Protein AF-A0A8C9Q6G5-F1 (afdb_monomer)

Mean predicted aligned error: 10.58 Å

Structure (mmCIF, N/CA/C/O backbone):
data_AF-A0A8C9Q6G5-F1
#
_entry.id   AF-A0A8C9Q6G5-F1
#
loop_
_atom_site.group_PDB
_atom_site.id
_atom_site.type_symbol
_atom_site.label_atom_id
_atom_site.label_alt_id
_atom_site.label_comp_id
_atom_site.label_asym_id
_atom_site.label_entity_id
_atom_site.label_seq_id
_atom_site.pdbx_PDB_ins_code
_atom_site.Cartn_x
_atom_site.Cartn_y
_atom_site.Cartn_z
_atom_site.occupancy
_atom_site.B_iso_or_equiv
_atom_site.auth_seq_id
_atom_site.auth_comp_id
_atom_site.auth_asym_id
_atom_site.auth_atom_id
_atom_site.pdbx_PDB_model_num
ATOM 1 N N . MET A 1 1 ? 36.680 1.304 5.218 1.00 24.73 1 MET A N 1
ATOM 2 C CA . MET A 1 1 ? 35.460 1.694 4.483 1.00 24.73 1 MET A CA 1
ATOM 3 C C . MET A 1 1 ? 34.625 0.443 4.297 1.00 24.73 1 MET A C 1
ATOM 5 O O . MET A 1 1 ? 34.965 -0.393 3.470 1.00 24.73 1 MET A O 1
ATOM 9 N N . THR A 1 2 ? 33.629 0.251 5.155 1.00 25.64 2 THR A N 1
ATOM 10 C CA . THR A 1 2 ? 32.625 -0.808 5.012 1.00 25.64 2 THR A CA 1
ATOM 11 C C . THR A 1 2 ? 31.721 -0.479 3.814 1.00 25.64 2 THR A C 1
ATOM 13 O O . THR A 1 2 ? 31.443 0.695 3.574 1.00 25.64 2 THR A O 1
ATOM 16 N N . PRO A 1 3 ? 31.285 -1.469 3.018 1.00 33.03 3 PRO A N 1
ATOM 17 C CA . PRO A 1 3 ? 30.539 -1.237 1.778 1.00 33.03 3 PRO A CA 1
ATOM 18 C C . PRO A 1 3 ? 29.067 -0.814 1.982 1.00 33.03 3 PRO A C 1
ATOM 20 O O . PRO A 1 3 ? 28.318 -0.791 1.015 1.00 33.03 3 PRO A O 1
ATOM 23 N N . GLU A 1 4 ? 28.639 -0.474 3.201 1.00 37.53 4 GLU A N 1
ATOM 24 C CA . GLU A 1 4 ? 27.222 -0.353 3.600 1.00 37.53 4 GLU A CA 1
ATOM 25 C C . GLU A 1 4 ? 26.559 1.010 3.307 1.00 37.53 4 GLU A C 1
ATOM 27 O O . GLU A 1 4 ? 25.529 1.344 3.879 1.00 37.53 4 GLU A O 1
ATOM 32 N N . GLY A 1 5 ? 27.111 1.801 2.387 1.00 42.19 5 GLY A N 1
ATOM 33 C CA . GLY A 1 5 ? 26.567 3.120 2.028 1.00 42.19 5 GLY A CA 1
ATOM 34 C C . GLY A 1 5 ? 26.704 3.473 0.550 1.00 42.19 5 GLY A C 1
ATOM 35 O O . GLY A 1 5 ? 26.677 4.648 0.190 1.00 42.19 5 GLY A O 1
ATOM 36 N N . LEU A 1 6 ? 26.922 2.480 -0.316 1.00 42.78 6 LEU A N 1
ATOM 37 C CA . LEU A 1 6 ? 27.071 2.733 -1.745 1.00 42.78 6 LEU A CA 1
ATOM 38 C C . LEU A 1 6 ? 25.693 2.935 -2.401 1.00 42.78 6 LEU A C 1
ATOM 40 O O . LEU A 1 6 ? 24.802 2.112 -2.192 1.00 42.78 6 LEU A O 1
ATOM 44 N N . PRO A 1 7 ? 25.510 3.978 -3.232 1.00 49.59 7 PRO A N 1
ATOM 45 C CA . PRO A 1 7 ? 24.292 4.150 -4.017 1.00 49.59 7 PRO A CA 1
ATOM 46 C C . PRO A 1 7 ? 23.993 2.899 -4.854 1.00 49.59 7 PRO A C 1
ATOM 48 O O . PRO A 1 7 ? 24.922 2.273 -5.374 1.00 49.59 7 PRO A O 1
ATOM 51 N N . CYS A 1 8 ? 22.708 2.586 -5.076 1.00 45.34 8 CYS A N 1
ATOM 52 C CA . CYS A 1 8 ? 22.246 1.466 -5.922 1.00 45.34 8 CYS A CA 1
ATOM 53 C C . CYS A 1 8 ? 22.979 1.361 -7.275 1.00 45.34 8 CYS A C 1
ATOM 55 O O . CYS A 1 8 ? 23.123 0.281 -7.843 1.00 45.34 8 CYS A O 1
ATOM 57 N N . TRP A 1 9 ? 23.447 2.497 -7.788 1.00 51.06 9 TRP A N 1
ATOM 58 C CA . TRP A 1 9 ? 24.141 2.684 -9.062 1.00 51.06 9 TRP A CA 1
ATOM 59 C C . TRP A 1 9 ? 25.564 2.130 -9.115 1.00 51.06 9 TRP A C 1
ATOM 61 O O . TRP A 1 9 ? 26.106 1.959 -10.205 1.00 51.06 9 TRP A O 1
ATOM 71 N N . VAL A 1 10 ? 26.175 1.881 -7.954 1.00 42.06 10 VAL A N 1
ATOM 72 C CA . VAL A 1 10 ? 27.554 1.382 -7.829 1.00 42.06 10 VAL A CA 1
ATOM 73 C C . VAL A 1 10 ? 27.583 -0.146 -7.721 1.00 42.06 10 VAL A C 1
ATOM 75 O O . VAL A 1 10 ? 28.625 -0.767 -7.917 1.00 42.06 10 VAL A O 1
ATOM 78 N N . ILE A 1 11 ? 26.438 -0.779 -7.450 1.00 49.12 11 ILE A N 1
ATOM 79 C CA . ILE A 1 11 ? 26.343 -2.223 -7.241 1.00 49.12 11 ILE A CA 1
ATOM 80 C C . ILE A 1 11 ? 25.994 -2.898 -8.577 1.00 49.12 11 ILE A C 1
ATOM 82 O O . ILE A 1 11 ? 24.902 -2.682 -9.109 1.00 49.12 11 ILE A O 1
ATOM 86 N N . PRO A 1 12 ? 26.870 -3.761 -9.129 1.00 44.81 12 PRO A N 1
ATOM 87 C CA . PRO A 1 12 ? 26.530 -4.563 -10.298 1.00 44.81 12 PRO A CA 1
ATOM 88 C C . PRO A 1 12 ? 25.265 -5.382 -10.023 1.00 44.81 12 PRO A C 1
ATOM 90 O O . PRO A 1 12 ? 25.117 -5.954 -8.945 1.00 44.81 12 PRO A O 1
ATOM 93 N N . THR A 1 13 ? 24.373 -5.517 -11.002 1.00 42.50 13 THR A N 1
ATOM 94 C CA . THR A 1 13 ? 23.082 -6.229 -10.873 1.00 42.50 13 THR A CA 1
ATOM 95 C C . THR A 1 13 ? 23.196 -7.661 -10.342 1.00 42.50 13 THR A C 1
ATOM 97 O O . THR A 1 13 ? 22.284 -8.149 -9.679 1.00 42.50 13 THR A O 1
ATOM 100 N N . LYS A 1 14 ? 24.341 -8.323 -10.557 1.00 39.69 14 LYS A N 1
ATOM 101 C CA . LYS A 1 14 ? 24.662 -9.657 -10.011 1.00 39.69 14 LYS A CA 1
ATOM 102 C C . LYS A 1 14 ? 24.958 -9.666 -8.499 1.00 39.69 14 LYS A C 1
ATOM 104 O O . LYS A 1 14 ? 24.918 -10.726 -7.879 1.00 39.69 14 LYS A O 1
ATOM 109 N N . SER A 1 15 ? 25.249 -8.508 -7.910 1.00 37.78 15 SER A N 1
ATOM 110 C CA . SER A 1 15 ? 25.618 -8.318 -6.500 1.00 37.78 15 SER A CA 1
ATOM 111 C C . SER A 1 15 ? 24.485 -7.726 -5.655 1.00 37.78 15 SER A C 1
ATOM 113 O O . SER A 1 15 ? 24.537 -7.816 -4.430 1.00 37.78 15 SER A O 1
ATOM 115 N N . VAL A 1 16 ? 23.433 -7.195 -6.289 1.00 39.44 16 VAL A N 1
ATOM 116 C CA . VAL A 1 16 ? 22.249 -6.620 -5.624 1.00 39.44 16 VAL A CA 1
ATOM 117 C C . VAL A 1 16 ? 21.584 -7.619 -4.670 1.00 39.44 16 VAL A C 1
ATOM 119 O O . VAL A 1 16 ? 21.221 -7.254 -3.558 1.00 39.44 16 VAL A O 1
ATOM 122 N N . SER A 1 17 ? 21.530 -8.905 -5.028 1.00 38.47 17 SER A N 1
ATOM 123 C CA . SER A 1 17 ? 20.983 -9.972 -4.174 1.00 38.47 17 SER A CA 1
ATOM 124 C C . SER A 1 17 ? 21.727 -10.157 -2.841 1.00 38.47 17 SER A C 1
ATOM 126 O O . SER A 1 17 ? 21.170 -10.731 -1.912 1.00 38.47 17 SER A O 1
ATOM 128 N N . ARG A 1 18 ? 22.996 -9.725 -2.748 1.00 40.44 18 ARG A N 1
ATOM 129 C CA . ARG A 1 18 ? 23.791 -9.753 -1.506 1.00 40.44 18 ARG A CA 1
ATOM 130 C C . ARG A 1 18 ? 23.625 -8.484 -0.665 1.00 40.44 18 ARG A C 1
ATOM 132 O O . ARG A 1 18 ? 23.879 -8.543 0.528 1.00 40.44 18 ARG A O 1
ATOM 139 N N . HIS A 1 19 ? 23.208 -7.373 -1.273 1.00 38.72 19 HIS A N 1
ATOM 140 C CA . HIS A 1 19 ? 23.068 -6.069 -0.615 1.00 38.72 19 HIS A CA 1
ATOM 141 C C . HIS A 1 19 ? 21.627 -5.792 -0.162 1.00 38.72 19 HIS A C 1
ATOM 143 O O . HIS A 1 19 ? 21.404 -5.285 0.928 1.00 38.72 19 HIS A O 1
ATOM 149 N N . CYS A 1 20 ? 20.640 -6.201 -0.963 1.00 38.19 20 CYS A N 1
ATOM 150 C CA . CYS A 1 20 ? 19.212 -6.114 -0.654 1.00 38.19 20 CYS A CA 1
ATOM 151 C C . CYS A 1 20 ? 18.705 -7.381 0.050 1.00 38.19 20 CYS A C 1
ATOM 153 O O . CYS A 1 20 ? 17.595 -7.838 -0.219 1.00 38.19 20 CYS A O 1
ATOM 155 N N . GLN A 1 21 ? 19.529 -7.999 0.900 1.00 40.16 21 GLN A N 1
ATOM 156 C CA . GLN A 1 21 ? 19.031 -9.070 1.751 1.00 40.16 21 GLN A CA 1
ATOM 157 C C . GLN A 1 21 ? 18.061 -8.437 2.748 1.00 40.16 21 GLN A C 1
ATOM 159 O O . GLN A 1 21 ? 18.416 -7.479 3.438 1.00 40.16 21 GLN A O 1
ATOM 164 N N . SER A 1 22 ? 16.842 -8.985 2.834 1.00 40.78 22 SER A N 1
ATOM 165 C CA . SER A 1 22 ? 16.044 -8.861 4.056 1.00 40.78 22 SER A CA 1
ATOM 166 C C . SER A 1 22 ? 16.978 -9.129 5.233 1.00 40.78 22 SER A C 1
ATOM 168 O O . SER A 1 22 ? 17.839 -10.006 5.062 1.00 40.78 22 SER A O 1
ATOM 170 N N . PRO A 1 23 ? 16.841 -8.467 6.397 1.00 36.94 23 PRO A N 1
ATOM 171 C CA . PRO A 1 23 ? 17.516 -8.966 7.585 1.00 36.94 23 PRO A CA 1
ATOM 172 C C . PRO A 1 23 ? 17.202 -10.458 7.626 1.00 36.94 23 PRO A C 1
ATOM 174 O O . PRO A 1 23 ? 16.031 -10.854 7.596 1.00 36.94 23 PRO A O 1
ATOM 177 N N . ALA A 1 24 ? 18.235 -11.288 7.443 1.00 34.53 24 ALA A N 1
ATOM 178 C CA . ALA A 1 24 ? 18.021 -12.715 7.358 1.00 34.53 24 ALA A CA 1
ATOM 179 C C . ALA A 1 24 ? 17.233 -13.078 8.615 1.00 34.53 24 ALA A C 1
ATOM 181 O O . ALA A 1 24 ? 17.430 -12.450 9.661 1.00 34.53 24 ALA A O 1
ATOM 182 N N . ARG A 1 25 ? 16.385 -14.107 8.554 1.00 36.75 25 ARG A N 1
ATOM 183 C CA . ARG A 1 25 ? 15.743 -14.666 9.758 1.00 36.75 25 ARG A CA 1
ATOM 184 C C . ARG A 1 25 ? 16.751 -14.979 10.890 1.00 36.75 25 ARG A C 1
ATOM 186 O O . ARG A 1 25 ? 16.339 -15.301 11.999 1.00 36.75 25 ARG A O 1
ATOM 193 N N . ASP A 1 26 ? 18.056 -14.844 10.635 1.00 37.50 26 ASP A N 1
ATOM 194 C CA . ASP A 1 26 ? 19.139 -15.357 11.440 1.00 37.50 26 ASP A CA 1
ATOM 195 C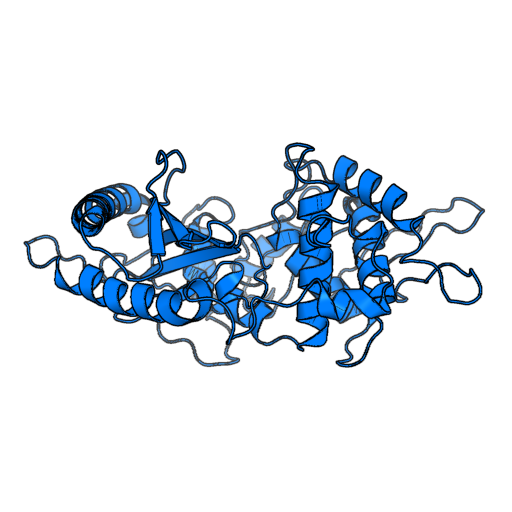 C . ASP A 1 26 ? 20.219 -14.391 11.952 1.00 37.50 26 ASP A C 1
ATOM 197 O O . ASP A 1 26 ? 21.102 -14.886 12.646 1.00 37.50 26 ASP A O 1
ATOM 201 N N . THR A 1 27 ? 20.203 -13.069 11.712 1.00 38.53 27 THR A N 1
ATOM 202 C CA . THR A 1 27 ? 21.407 -12.259 12.056 1.00 38.53 27 THR A CA 1
ATOM 203 C C . THR A 1 27 ? 21.265 -11.027 12.944 1.00 38.53 27 THR A C 1
ATOM 205 O O . THR A 1 27 ? 22.293 -10.440 13.265 1.00 38.53 27 THR A O 1
ATOM 208 N N . THR A 1 28 ? 20.089 -10.659 13.456 1.00 46.03 28 THR A N 1
ATOM 209 C CA . THR A 1 28 ? 20.009 -9.601 14.488 1.00 46.03 28 THR A CA 1
ATOM 210 C C . THR A 1 28 ? 19.055 -9.976 15.618 1.00 46.03 28 THR A C 1
ATOM 212 O O . THR A 1 28 ? 17.992 -10.545 15.367 1.00 46.03 28 THR A O 1
ATOM 215 N N . ALA A 1 29 ? 19.411 -9.638 16.867 1.00 46.53 29 ALA A N 1
ATOM 216 C CA . ALA A 1 29 ? 18.511 -9.742 18.027 1.00 46.53 29 ALA A CA 1
ATOM 217 C C . ALA A 1 29 ? 17.178 -9.018 17.756 1.00 46.53 29 ALA A C 1
ATOM 219 O O . ALA A 1 29 ? 16.113 -9.526 18.087 1.00 46.53 29 ALA A O 1
ATOM 220 N N . CYS A 1 30 ? 17.255 -7.911 17.010 1.00 42.19 30 CYS A N 1
ATOM 221 C CA . CYS A 1 30 ? 16.144 -7.205 16.379 1.00 42.19 30 CYS A CA 1
ATOM 222 C C . CYS A 1 30 ? 15.204 -8.183 15.629 1.00 42.19 30 CYS A C 1
ATOM 224 O O . CYS A 1 30 ? 14.047 -8.324 15.978 1.00 42.19 30 CYS A O 1
ATOM 226 N N . SER A 1 31 ? 15.668 -8.998 14.683 1.00 42.69 31 SER A N 1
ATOM 227 C CA . SER A 1 31 ? 14.753 -9.848 13.890 1.00 42.69 31 SER A CA 1
ATOM 228 C C . SER A 1 31 ? 14.173 -11.070 14.628 1.00 42.69 31 SER A C 1
ATOM 230 O O . SER A 1 31 ? 13.127 -11.575 14.221 1.00 42.69 31 SER A O 1
ATOM 232 N N . ARG A 1 32 ? 14.837 -11.565 15.686 1.00 49.00 32 ARG A N 1
ATOM 233 C CA . ARG A 1 32 ? 14.431 -12.779 16.432 1.00 49.00 32 ARG A CA 1
ATOM 234 C C . ARG A 1 32 ? 13.615 -12.477 17.686 1.00 49.00 32 ARG A C 1
ATOM 236 O O . ARG A 1 32 ? 12.569 -13.086 17.897 1.00 49.00 32 ARG A O 1
ATOM 243 N N . GLU A 1 33 ? 14.079 -11.533 18.498 1.00 51.72 33 GLU A N 1
ATOM 244 C CA . GLU A 1 33 ? 13.426 -11.195 19.760 1.00 51.72 33 GLU A CA 1
ATOM 245 C C . GLU A 1 33 ? 12.223 -10.279 19.524 1.00 51.72 33 GLU A C 1
ATOM 247 O O . GLU A 1 33 ? 11.234 -10.424 20.234 1.00 51.72 33 GLU A O 1
ATOM 252 N N . LEU A 1 34 ? 12.232 -9.417 18.492 1.00 49.66 34 LEU A N 1
ATOM 253 C CA . LEU A 1 34 ? 11.169 -8.425 18.267 1.00 49.66 34 LEU A CA 1
ATOM 254 C C . LEU A 1 34 ? 9.784 -8.995 17.991 1.00 49.66 34 LEU A C 1
ATOM 256 O O . LEU A 1 34 ? 8.851 -8.534 18.646 1.00 49.66 34 LEU A O 1
ATOM 260 N N . PRO A 1 35 ? 9.589 -9.973 17.085 1.00 47.88 35 PRO A N 1
ATOM 261 C CA . PRO A 1 35 ? 8.256 -10.524 16.874 1.00 47.88 35 PRO A CA 1
ATOM 262 C C . PRO A 1 35 ? 7.751 -11.194 18.150 1.00 47.88 35 PRO A C 1
ATOM 264 O O . PRO A 1 35 ? 6.584 -11.059 18.487 1.00 47.88 35 PRO A O 1
ATOM 267 N N . SER A 1 36 ? 8.647 -11.844 18.902 1.00 50.53 36 SER A N 1
ATOM 268 C CA . SER A 1 36 ? 8.311 -12.518 20.156 1.00 50.53 36 SER A CA 1
ATOM 269 C C . SER A 1 36 ? 8.048 -11.551 21.316 1.00 50.53 36 SER A C 1
ATOM 271 O O . SER A 1 36 ? 7.195 -11.843 22.147 1.00 50.53 36 SER A O 1
ATOM 273 N N . ALA A 1 37 ? 8.750 -10.416 21.376 1.00 50.88 37 ALA A N 1
ATOM 274 C CA . ALA A 1 37 ? 8.584 -9.371 22.380 1.00 50.88 37 ALA A CA 1
ATOM 275 C C . ALA A 1 37 ? 7.332 -8.544 22.085 1.00 50.88 37 ALA A C 1
ATOM 277 O O . ALA A 1 37 ? 6.544 -8.308 22.992 1.00 50.88 37 ALA A O 1
ATOM 278 N N . CYS A 1 38 ? 7.092 -8.197 20.814 1.00 48.41 38 CYS A N 1
ATOM 279 C CA . CYS A 1 38 ? 5.837 -7.595 20.376 1.00 48.41 38 CYS A CA 1
ATOM 280 C C . CYS A 1 38 ? 4.671 -8.538 20.664 1.00 48.41 38 CYS A C 1
ATOM 282 O O . CYS A 1 38 ? 3.751 -8.124 21.351 1.00 48.41 38 CYS A O 1
ATOM 284 N N . SER A 1 39 ? 4.705 -9.807 20.233 1.00 49.75 39 SER A N 1
ATOM 285 C CA . SER A 1 39 ? 3.618 -10.760 20.503 1.00 49.75 39 SER A CA 1
ATOM 286 C C . SER A 1 39 ? 3.391 -11.002 21.999 1.00 49.75 39 SER A C 1
ATOM 288 O O . SER A 1 39 ? 2.242 -10.981 22.421 1.00 49.75 39 SER A O 1
ATOM 290 N N . ARG A 1 40 ? 4.445 -11.171 22.816 1.00 55.75 40 ARG A N 1
ATOM 291 C CA . ARG A 1 40 ? 4.307 -11.329 24.279 1.00 55.75 40 ARG A CA 1
ATOM 292 C C . ARG A 1 40 ? 3.698 -10.092 24.935 1.00 55.75 40 ARG A C 1
ATOM 294 O O . ARG A 1 40 ? 2.750 -10.219 25.698 1.00 55.75 40 ARG A O 1
ATOM 301 N N . ARG A 1 41 ? 4.167 -8.899 24.573 1.00 53.47 41 ARG A N 1
ATOM 302 C CA . ARG A 1 41 ? 3.657 -7.644 25.140 1.00 53.47 41 ARG A CA 1
ATOM 303 C C . ARG A 1 41 ? 2.292 -7.237 24.594 1.00 53.47 41 ARG A C 1
ATOM 305 O O . ARG A 1 41 ? 1.551 -6.549 25.276 1.00 53.47 41 ARG A O 1
ATOM 312 N N . SER A 1 42 ? 1.914 -7.698 23.404 1.00 48.41 42 SER A N 1
ATOM 313 C CA . SER A 1 42 ? 0.547 -7.532 22.887 1.00 48.41 42 SER A CA 1
ATOM 314 C C . SER A 1 42 ? -0.465 -8.254 23.769 1.00 48.41 42 SER A C 1
ATOM 316 O O . SER A 1 42 ? -1.552 -7.738 23.982 1.00 48.41 42 SER A O 1
ATOM 318 N N . VAL A 1 43 ? -0.089 -9.419 24.311 1.00 48.47 43 VAL A N 1
ATOM 319 C CA . VAL A 1 43 ? -0.897 -10.165 25.285 1.00 48.47 43 VAL A CA 1
ATOM 320 C C . VAL A 1 43 ? -0.932 -9.446 26.642 1.00 48.47 43 VAL A C 1
ATOM 322 O O . VAL A 1 43 ? -1.960 -9.454 27.299 1.00 48.47 43 VAL A O 1
ATOM 325 N N . GLU A 1 44 ? 0.130 -8.745 27.045 1.00 49.88 44 GLU A N 1
ATOM 326 C CA . GLU A 1 44 ? 0.123 -7.918 28.269 1.00 49.88 44 GLU A CA 1
ATOM 327 C C . GLU A 1 44 ? -0.703 -6.625 28.105 1.00 49.88 44 GLU A C 1
ATOM 329 O O . GLU A 1 44 ? -1.415 -6.231 29.024 1.00 49.88 44 GLU A O 1
ATOM 334 N N . LEU A 1 45 ? -0.698 -6.008 26.915 1.00 48.38 45 LEU A N 1
ATOM 335 C CA . LEU A 1 45 ? -1.622 -4.924 26.523 1.00 48.38 45 LEU A CA 1
ATOM 336 C C . LEU A 1 45 ? -3.097 -5.372 26.610 1.00 48.38 45 LEU A C 1
ATOM 338 O O . LEU A 1 45 ? -3.968 -4.540 26.843 1.00 48.38 45 LEU A O 1
ATOM 342 N N . VAL A 1 46 ? -3.365 -6.673 26.426 1.00 48.38 46 VAL A N 1
ATOM 343 C CA . VAL A 1 46 ? -4.691 -7.310 26.562 1.00 48.38 46 VAL A CA 1
ATOM 344 C C . VAL A 1 46 ? -5.068 -7.576 28.022 1.00 48.38 46 VAL A C 1
ATOM 346 O O . VAL A 1 46 ? -6.253 -7.546 28.339 1.00 48.38 46 VAL A O 1
ATOM 349 N N . ASP A 1 47 ? -4.097 -7.816 28.906 1.00 43.62 47 ASP A N 1
ATOM 350 C CA . ASP A 1 47 ? -4.338 -8.277 30.285 1.00 43.62 47 ASP A CA 1
ATOM 351 C C . ASP A 1 47 ? -4.404 -7.125 31.315 1.00 43.62 47 ASP A C 1
ATOM 353 O O . ASP A 1 47 ? -5.067 -7.232 32.346 1.00 43.62 47 ASP A O 1
ATOM 357 N N . VAL A 1 48 ? -3.765 -5.977 31.042 1.00 45.22 48 VAL A N 1
ATOM 358 C CA . VAL A 1 48 ? -3.695 -4.838 31.989 1.00 45.22 48 VAL A CA 1
ATOM 359 C C . VAL A 1 48 ? -4.954 -3.944 31.976 1.00 45.22 48 VAL A C 1
ATOM 361 O O . VAL A 1 48 ? -5.140 -3.138 32.886 1.00 45.22 48 VAL A O 1
ATOM 364 N N . SER A 1 49 ? -5.895 -4.113 31.036 1.00 43.44 49 SER A N 1
ATOM 365 C CA . SER A 1 49 ? -7.148 -3.325 30.971 1.00 43.44 49 SER A CA 1
ATOM 366 C C . SER A 1 49 ? -8.250 -3.771 31.956 1.00 43.44 49 SER A C 1
ATOM 368 O O . SER A 1 49 ? -9.427 -3.450 31.786 1.00 43.44 49 SER A O 1
ATOM 370 N N . GLY A 1 50 ? -7.887 -4.473 33.034 1.00 38.50 50 GLY A N 1
ATOM 371 C CA . GLY A 1 50 ? -8.778 -4.980 34.087 1.00 38.50 50 GLY A CA 1
ATOM 372 C C . GLY A 1 50 ? -9.416 -3.931 35.016 1.00 38.50 50 GLY A C 1
ATOM 373 O O . GLY A 1 50 ? -9.491 -4.162 36.222 1.00 38.50 50 GLY A O 1
ATOM 374 N N . GLY A 1 51 ? -9.899 -2.799 34.495 1.00 35.69 51 GLY A N 1
ATOM 375 C CA . GLY A 1 51 ? -10.621 -1.782 35.267 1.00 35.69 51 GLY A CA 1
ATOM 376 C C . GLY A 1 51 ? -11.740 -1.124 34.461 1.00 35.69 51 GLY A C 1
ATOM 377 O O . GLY A 1 51 ? -11.442 -0.336 33.581 1.00 35.69 51 GLY A O 1
ATOM 378 N N . GLU A 1 52 ? -12.996 -1.473 34.779 1.00 35.34 52 GLU A N 1
ATOM 379 C CA . GLU A 1 52 ? -14.324 -0.884 34.449 1.00 35.34 52 GLU A CA 1
ATOM 380 C C . GLU A 1 52 ? -14.645 -0.263 33.060 1.00 35.34 52 GLU A C 1
ATOM 382 O O . GLU A 1 52 ? -15.828 -0.115 32.748 1.00 35.34 52 GLU A O 1
ATOM 387 N N . SER A 1 53 ? -13.686 -0.042 32.162 1.00 39.03 53 SER A N 1
ATOM 388 C CA . SER A 1 53 ? -13.888 0.261 30.742 1.00 39.03 53 SER A CA 1
ATOM 389 C C . SER A 1 53 ? -13.628 -0.999 29.917 1.00 39.03 53 SER A C 1
ATOM 391 O O . SER A 1 53 ? -12.510 -1.487 29.794 1.00 39.03 53 SER A O 1
ATOM 393 N N . ARG A 1 54 ? -14.702 -1.572 29.365 1.00 42.75 54 ARG A N 1
ATOM 394 C CA . ARG A 1 54 ? -14.719 -2.814 28.569 1.00 42.75 54 ARG A CA 1
ATOM 395 C C . ARG A 1 54 ? -13.993 -2.653 27.224 1.00 42.75 54 ARG A C 1
ATOM 397 O O . ARG A 1 54 ? -14.636 -2.542 26.182 1.00 42.75 54 ARG A O 1
ATOM 404 N N . ILE A 1 55 ? -12.667 -2.640 27.234 1.00 48.12 55 ILE A N 1
ATOM 405 C CA . ILE A 1 55 ? -11.823 -2.594 26.037 1.00 48.12 55 ILE A CA 1
ATOM 406 C C . ILE A 1 55 ? -10.958 -3.859 26.060 1.00 48.12 55 ILE A C 1
ATOM 408 O O . ILE A 1 55 ? -9.884 -3.900 26.652 1.00 48.12 55 ILE A O 1
ATOM 412 N N . LEU A 1 56 ? -11.487 -4.936 25.472 1.00 46.59 56 LEU A N 1
ATOM 413 C CA . LEU A 1 56 ? -10.779 -6.209 25.325 1.00 46.59 56 LEU A CA 1
ATOM 414 C C . LEU A 1 56 ? -10.186 -6.264 23.914 1.00 46.59 56 LEU A C 1
ATOM 416 O O . LEU A 1 56 ? -10.957 -6.313 22.945 1.00 46.59 56 LEU A O 1
ATOM 420 N N . PRO A 1 57 ? -8.853 -6.230 23.754 1.00 52.81 57 PRO A N 1
ATOM 421 C CA . PRO A 1 57 ? -8.258 -6.499 22.461 1.00 52.81 57 PRO A CA 1
ATOM 422 C C . PRO A 1 57 ? -8.463 -7.971 22.093 1.00 52.81 57 PRO A C 1
ATOM 424 O O . PRO A 1 57 ? -8.469 -8.857 22.951 1.00 52.81 57 PRO A O 1
ATOM 427 N N . LEU A 1 58 ? -8.650 -8.242 20.805 1.00 48.53 58 LEU A N 1
ATOM 428 C CA . LEU A 1 58 ? -8.698 -9.604 20.295 1.00 48.53 58 LEU A CA 1
ATOM 429 C C . LEU A 1 58 ? -7.319 -10.267 20.468 1.00 48.53 58 LEU A C 1
ATOM 431 O O . LEU A 1 58 ? -6.291 -9.593 20.376 1.00 48.53 58 LEU A O 1
ATOM 435 N N . PRO A 1 59 ? -7.272 -11.593 20.694 1.00 44.38 59 PRO A N 1
ATOM 436 C CA . PRO A 1 59 ? -6.066 -12.303 21.131 1.00 44.38 59 PRO A CA 1
ATOM 437 C C . PRO A 1 59 ? -4.892 -12.301 20.135 1.00 44.38 59 PRO A C 1
ATOM 439 O O . PRO A 1 59 ? -3.825 -12.821 20.459 1.00 44.38 59 PRO A O 1
ATOM 442 N N . PHE A 1 60 ? -5.051 -11.732 18.935 1.00 50.41 60 PHE A N 1
ATOM 443 C CA . PHE A 1 60 ? -4.036 -11.762 17.886 1.00 50.41 60 PHE A CA 1
ATOM 444 C C . PHE A 1 60 ? -3.851 -10.378 17.247 1.00 50.41 60 PHE A C 1
ATOM 446 O O . PHE A 1 60 ? -4.687 -9.959 16.448 1.00 50.41 60 PHE A O 1
ATOM 453 N N . PRO A 1 61 ? -2.758 -9.656 17.549 1.00 59.28 61 PRO A N 1
ATOM 454 C CA . PRO A 1 61 ? -2.404 -8.463 16.791 1.00 59.28 61 PRO A CA 1
ATOM 455 C C . PRO A 1 61 ? -1.953 -8.850 15.375 1.00 59.28 61 PRO A C 1
ATOM 457 O O . PRO A 1 61 ? -1.235 -9.839 15.181 1.00 59.28 61 PRO A O 1
ATOM 460 N N . SER A 1 62 ? -2.316 -8.044 14.379 1.00 63.50 62 SER A N 1
ATOM 461 C CA . SER A 1 62 ? -1.845 -8.237 13.007 1.00 63.50 62 SER A CA 1
ATOM 462 C C . SER A 1 62 ? -0.572 -7.431 12.761 1.00 63.50 62 SER A C 1
ATOM 464 O O . SER A 1 62 ? -0.528 -6.220 12.975 1.00 63.50 62 SER A O 1
ATOM 466 N N . GLN A 1 63 ? 0.491 -8.117 12.332 1.00 71.56 63 GLN A N 1
ATOM 467 C CA . GLN A 1 63 ? 1.757 -7.487 11.956 1.00 71.56 63 GLN A CA 1
ATOM 468 C C . GLN A 1 63 ? 1.731 -7.062 10.485 1.00 71.56 63 GLN A C 1
ATOM 470 O O . GLN A 1 63 ? 1.788 -7.890 9.573 1.00 71.56 63 GLN A O 1
ATOM 475 N N . GLU A 1 64 ? 1.712 -5.757 10.275 1.00 77.25 64 GLU A N 1
ATOM 476 C CA . GLU A 1 64 ? 1.818 -5.039 9.013 1.00 77.25 64 GLU A CA 1
ATOM 477 C C . GLU A 1 64 ? 3.166 -4.268 8.950 1.00 77.25 64 GLU A C 1
ATOM 479 O O . GLU A 1 64 ? 4.138 -4.620 9.622 1.00 77.25 64 GLU A O 1
ATOM 484 N N . GLY A 1 65 ? 3.304 -3.270 8.078 1.00 75.62 65 GLY A N 1
ATOM 485 C CA . GLY A 1 65 ? 4.559 -2.591 7.777 1.00 75.62 65 GLY A CA 1
ATOM 486 C C . GLY A 1 65 ? 5.447 -3.396 6.832 1.00 75.62 65 GLY A C 1
ATOM 487 O O . GLY A 1 65 ? 5.100 -4.490 6.367 1.00 75.62 65 GLY A O 1
ATOM 488 N N . SER A 1 66 ? 6.614 -2.845 6.513 1.00 75.25 66 SER A N 1
ATOM 489 C CA . SER A 1 66 ? 7.591 -3.561 5.690 1.00 75.25 66 SER A CA 1
ATOM 490 C C . SER A 1 66 ? 8.026 -4.886 6.312 1.00 75.25 66 SER A C 1
ATOM 492 O O . SER A 1 66 ? 8.249 -5.853 5.579 1.00 75.25 66 SER A O 1
ATOM 494 N N . PHE A 1 67 ? 8.073 -4.977 7.645 1.00 74.75 67 PHE A N 1
ATOM 495 C CA . PHE A 1 67 ? 8.343 -6.231 8.344 1.00 74.75 67 PHE A CA 1
ATOM 496 C C . PHE A 1 67 ? 7.242 -7.276 8.109 1.00 74.75 67 PHE A C 1
ATOM 498 O O . PHE A 1 67 ? 7.531 -8.362 7.599 1.00 74.75 67 PHE A O 1
ATOM 505 N N . GLY A 1 68 ? 5.974 -6.938 8.375 1.00 74.62 68 GLY A N 1
ATOM 506 C CA . GLY A 1 68 ? 4.839 -7.851 8.194 1.00 74.62 68 GLY A CA 1
ATOM 507 C C . GLY A 1 68 ? 4.654 -8.334 6.750 1.00 74.62 68 GLY A C 1
ATOM 508 O O . GLY A 1 68 ? 4.337 -9.506 6.512 1.00 74.62 68 GLY A O 1
ATOM 509 N N . ARG A 1 69 ? 4.925 -7.457 5.773 1.00 80.88 69 ARG A N 1
ATOM 510 C CA . ARG A 1 69 ? 4.887 -7.762 4.328 1.00 80.88 69 ARG A CA 1
ATOM 511 C C . ARG A 1 69 ? 6.111 -8.553 3.837 1.00 80.88 69 ARG A C 1
ATOM 513 O O . ARG A 1 69 ? 6.113 -9.077 2.720 1.00 80.88 69 ARG A O 1
ATOM 520 N N . GLY A 1 70 ? 7.154 -8.676 4.660 1.00 79.12 70 GLY A N 1
ATOM 521 C CA . GLY A 1 70 ? 8.417 -9.330 4.314 1.00 79.12 70 GLY A CA 1
ATOM 522 C C . GLY A 1 70 ? 9.237 -8.557 3.277 1.00 79.12 70 GLY A C 1
ATOM 523 O O . GLY A 1 70 ? 9.903 -9.165 2.441 1.00 79.12 70 GLY A O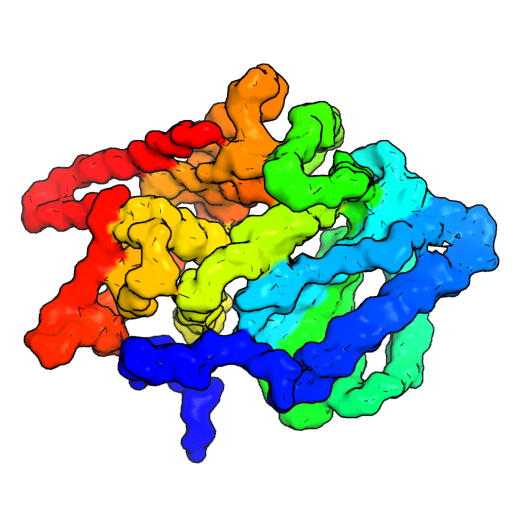 1
ATOM 524 N N . THR A 1 71 ? 9.154 -7.228 3.314 1.00 79.50 71 THR A N 1
ATOM 525 C CA . THR A 1 71 ? 9.870 -6.274 2.455 1.00 79.50 71 THR A CA 1
ATOM 526 C C . THR A 1 71 ? 10.733 -5.307 3.282 1.00 79.50 71 THR A C 1
ATOM 528 O O . THR A 1 71 ? 11.021 -4.196 2.835 1.00 79.50 71 THR A O 1
ATOM 531 N N . ALA A 1 72 ? 11.135 -5.695 4.497 1.00 77.44 72 ALA A N 1
ATOM 532 C CA . ALA A 1 72 ? 12.022 -4.913 5.359 1.00 77.44 72 ALA A CA 1
ATOM 533 C C . ALA A 1 72 ? 13.460 -4.877 4.814 1.00 77.44 72 ALA A C 1
ATOM 535 O O . ALA A 1 72 ? 14.005 -5.907 4.410 1.00 77.44 72 ALA A O 1
ATOM 536 N N . LEU A 1 73 ? 14.069 -3.689 4.825 1.00 74.94 73 LEU A N 1
ATOM 537 C CA . LEU A 1 73 ? 15.482 -3.483 4.501 1.00 74.94 73 LEU A CA 1
ATOM 538 C C . LEU A 1 73 ? 16.335 -3.565 5.775 1.00 74.94 73 LEU A C 1
ATOM 540 O O . LEU A 1 73 ? 15.835 -3.383 6.885 1.00 74.94 73 LEU A O 1
ATOM 544 N N . ARG A 1 74 ? 17.624 -3.876 5.616 1.00 70.19 74 ARG A N 1
ATOM 545 C CA . ARG A 1 74 ? 18.602 -3.807 6.712 1.00 70.19 74 ARG A CA 1
ATOM 546 C C . ARG A 1 74 ? 18.946 -2.342 7.006 1.00 70.19 74 ARG A C 1
ATOM 548 O O . ARG A 1 74 ? 18.953 -1.532 6.083 1.00 70.19 74 ARG A O 1
ATOM 555 N N . GLY A 1 75 ? 19.262 -2.029 8.264 1.00 65.19 75 GLY A N 1
ATOM 556 C CA . GLY A 1 75 ? 19.641 -0.671 8.665 1.00 65.19 75 GLY A CA 1
ATOM 557 C C . GLY A 1 75 ? 18.460 0.293 8.775 1.00 65.19 75 GLY A C 1
ATOM 558 O O . GLY A 1 75 ? 18.610 1.459 8.442 1.00 65.19 75 GLY A O 1
ATOM 559 N N . GLY A 1 76 ? 17.286 -0.206 9.183 1.00 71.50 76 GLY A N 1
ATOM 560 C CA . GLY A 1 76 ? 16.071 0.586 9.397 1.00 71.50 76 GLY A CA 1
ATOM 561 C C . GLY A 1 76 ? 14.843 -0.033 8.727 1.00 71.50 76 GLY A C 1
ATOM 562 O O . GLY A 1 76 ? 14.810 -0.221 7.509 1.00 71.50 76 GLY A O 1
ATOM 563 N N . CYS A 1 77 ? 13.814 -0.349 9.511 1.00 73.00 77 CYS A N 1
ATOM 564 C CA . CYS A 1 77 ? 12.550 -0.877 8.997 1.00 73.00 77 CYS A CA 1
ATOM 565 C C . CYS A 1 77 ? 11.338 -0.346 9.767 1.00 73.00 77 CYS A C 1
ATOM 567 O O . CYS A 1 77 ? 11.474 0.238 10.837 1.00 73.00 77 CYS A O 1
ATOM 569 N N . ASP A 1 78 ? 10.150 -0.558 9.209 1.00 80.62 78 ASP A N 1
ATOM 570 C CA . ASP A 1 78 ? 8.874 -0.194 9.818 1.00 80.62 78 ASP A CA 1
ATOM 571 C C . ASP A 1 78 ? 8.026 -1.444 10.070 1.00 80.62 78 ASP A C 1
ATOM 573 O O . ASP A 1 78 ? 7.959 -2.359 9.238 1.00 80.62 78 ASP A O 1
ATOM 577 N N . SER A 1 79 ? 7.358 -1.464 11.218 1.00 81.12 79 SER A N 1
ATOM 578 C CA . SER A 1 79 ? 6.336 -2.445 11.557 1.00 81.12 79 SER A CA 1
ATOM 579 C C . SER A 1 79 ? 5.099 -1.715 12.047 1.00 81.12 79 SER A C 1
ATOM 581 O O . SER A 1 79 ? 5.179 -0.807 12.870 1.00 81.12 79 SER A O 1
ATOM 583 N N . GLU A 1 80 ? 3.942 -2.134 11.561 1.00 84.75 80 GLU A N 1
ATOM 584 C CA . GLU A 1 80 ? 2.656 -1.626 12.023 1.00 84.75 80 GLU A CA 1
ATOM 585 C C . GLU A 1 80 ? 1.943 -2.757 12.753 1.00 84.75 80 GLU A C 1
ATOM 587 O O . GLU A 1 80 ? 1.725 -3.823 12.191 1.00 84.75 80 GLU A O 1
ATOM 592 N N . LEU A 1 81 ? 1.674 -2.570 14.038 1.00 83.75 81 LEU A N 1
ATOM 593 C CA . LEU A 1 81 ? 0.955 -3.510 14.874 1.00 83.75 81 LEU A CA 1
ATOM 594 C C . LEU A 1 81 ? -0.492 -3.045 14.960 1.00 83.75 81 LEU A C 1
ATOM 596 O O . LEU A 1 81 ? -0.815 -2.080 15.659 1.00 83.75 81 LEU A O 1
ATOM 600 N N . VAL A 1 82 ? -1.352 -3.740 14.229 1.00 85.81 82 VAL A N 1
ATOM 601 C CA . VAL A 1 82 ? -2.784 -3.491 14.267 1.00 85.81 82 VAL A CA 1
ATOM 602 C C . VAL A 1 82 ? -3.387 -4.294 15.405 1.00 85.81 82 VAL A C 1
ATOM 604 O O . VAL A 1 82 ? -3.263 -5.520 15.449 1.00 85.81 82 VAL A O 1
ATOM 607 N N . ILE A 1 83 ? -4.018 -3.586 16.334 1.00 84.25 83 ILE A N 1
ATOM 608 C CA . ILE A 1 83 ? -4.661 -4.165 17.509 1.00 84.25 83 ILE A CA 1
ATOM 609 C C . ILE A 1 83 ? -6.163 -4.007 17.324 1.00 84.25 83 ILE A C 1
ATOM 611 O O . ILE A 1 83 ? -6.688 -2.891 17.303 1.00 84.25 83 ILE A O 1
ATOM 615 N N . PHE A 1 84 ? -6.844 -5.136 17.164 1.00 83.94 84 PHE A N 1
ATOM 616 C CA . PHE A 1 84 ? -8.288 -5.156 17.019 1.00 83.94 84 PHE A CA 1
ATOM 617 C C . PHE A 1 84 ? -8.953 -5.099 18.387 1.00 83.94 84 PHE A C 1
ATOM 619 O O . PHE A 1 84 ? -8.655 -5.927 19.244 1.00 83.94 84 PHE A O 1
ATOM 626 N N . PHE A 1 85 ? -9.853 -4.143 18.596 1.00 80.81 85 PHE A N 1
ATOM 627 C CA . PHE A 1 85 ? -10.559 -3.992 19.866 1.00 80.81 85 PHE A CA 1
ATOM 628 C C . PHE A 1 85 ? -12.018 -4.413 19.728 1.00 80.81 85 PHE A C 1
ATOM 630 O O . PHE A 1 85 ? -12.734 -3.897 18.874 1.00 80.81 85 PHE A O 1
ATOM 637 N N . GLY A 1 86 ? -12.483 -5.295 20.618 1.00 78.81 86 GLY A N 1
ATOM 638 C CA . GLY A 1 86 ? -13.875 -5.761 20.624 1.00 78.81 86 GLY A CA 1
ATOM 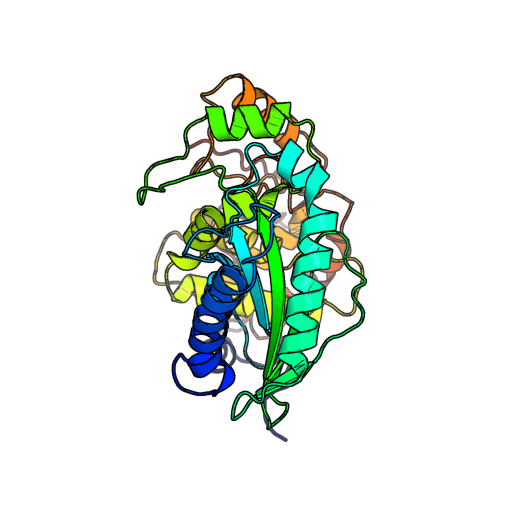639 C C . GLY A 1 86 ? -14.898 -4.690 21.015 1.00 78.81 86 GLY A C 1
ATOM 640 O O . GLY A 1 86 ? -16.095 -4.933 20.943 1.00 78.81 86 GLY A O 1
ATOM 641 N N . CYS A 1 87 ? -14.442 -3.513 21.447 1.00 80.12 87 CYS A N 1
ATOM 642 C CA . CYS A 1 87 ? -15.293 -2.374 21.774 1.00 80.12 87 CYS A CA 1
ATOM 643 C C . CYS A 1 87 ? -15.647 -1.508 20.548 1.00 80.12 87 CYS A C 1
ATOM 645 O O . CYS A 1 87 ? -16.468 -0.598 20.671 1.00 80.12 87 CYS A O 1
ATOM 647 N N . PHE A 1 88 ? -15.021 -1.758 19.394 1.00 88.62 88 PHE A N 1
ATOM 648 C CA . PHE A 1 88 ? -15.419 -1.160 18.126 1.00 88.62 88 PHE A CA 1
ATOM 649 C C . PHE A 1 88 ? -16.452 -2.062 17.452 1.00 88.62 88 PHE A C 1
ATOM 651 O O . PHE A 1 88 ? -16.141 -3.203 17.117 1.00 88.62 88 PHE A O 1
ATOM 658 N N . GLU A 1 89 ? -17.665 -1.553 17.244 1.00 89.88 89 GLU A N 1
ATOM 659 C CA . GLU A 1 89 ? -18.740 -2.285 16.557 1.00 89.88 89 GLU A CA 1
ATOM 660 C C . GLU A 1 89 ? -18.914 -1.814 15.100 1.00 89.88 89 GLU A C 1
ATOM 662 O O . GLU A 1 89 ? -19.543 -2.495 14.288 1.00 89.88 89 GLU A O 1
ATOM 667 N N . SER A 1 90 ? -18.320 -0.668 14.752 1.00 94.06 90 SER A N 1
ATOM 668 C CA . SER A 1 90 ? -18.364 -0.046 13.429 1.00 94.06 90 SER A CA 1
ATOM 669 C C . SER A 1 90 ? -17.099 0.770 13.121 1.00 94.06 90 SER A C 1
ATOM 671 O O . SER A 1 90 ? -16.268 1.045 13.997 1.00 94.06 90 SER A O 1
ATOM 673 N N . TYR A 1 91 ? -16.961 1.203 11.863 1.00 95.56 91 TYR A N 1
ATOM 674 C CA . TYR A 1 91 ? -15.907 2.137 11.451 1.00 95.56 91 TYR A CA 1
ATOM 675 C C . TYR A 1 91 ? -16.038 3.485 12.181 1.00 95.56 91 TYR A C 1
ATOM 677 O O . TYR A 1 91 ? -15.048 4.086 12.601 1.00 95.56 91 TYR A O 1
ATOM 685 N N . GLU A 1 92 ? -17.266 3.945 12.388 1.00 94.31 92 GLU A N 1
ATOM 686 C CA . GLU A 1 92 ? -17.601 5.184 13.076 1.00 94.31 92 GLU A CA 1
ATOM 687 C C . GLU A 1 92 ? -17.243 5.126 14.563 1.00 94.31 92 GLU A C 1
ATOM 689 O O . GLU A 1 92 ? -16.694 6.098 15.087 1.00 94.31 92 GLU A O 1
ATOM 694 N N . ASP A 1 93 ? -17.460 3.984 15.223 1.00 91.12 93 ASP A N 1
ATOM 695 C CA . ASP A 1 93 ? -17.039 3.784 16.615 1.00 91.12 93 ASP A CA 1
ATOM 696 C C . ASP A 1 93 ? -15.522 3.853 16.745 1.00 91.12 93 ASP A C 1
ATOM 698 O O . ASP A 1 93 ? -15.008 4.511 17.656 1.00 91.12 93 ASP A O 1
ATOM 702 N N . GLN A 1 94 ? -14.797 3.229 15.806 1.00 91.00 94 GLN A N 1
ATOM 703 C CA . GLN A 1 94 ? -13.346 3.361 15.741 1.00 91.00 94 GLN A CA 1
ATOM 704 C C . GLN A 1 94 ? -12.962 4.835 15.620 1.00 91.00 94 GLN A C 1
ATOM 706 O O . GLN A 1 94 ? -12.162 5.309 16.419 1.00 91.00 94 GLN A O 1
ATOM 711 N N . ARG A 1 95 ? -13.547 5.589 14.680 1.00 91.56 95 ARG A N 1
ATOM 712 C CA . ARG A 1 95 ? -13.262 7.026 14.515 1.00 91.56 95 ARG A CA 1
ATOM 713 C C . ARG A 1 95 ? -13.525 7.816 15.802 1.00 91.56 95 ARG A C 1
ATOM 715 O O . ARG A 1 95 ? -12.679 8.616 16.197 1.00 91.56 95 ARG A O 1
ATOM 722 N N . GLY A 1 96 ? -14.666 7.590 16.453 1.00 89.94 96 GLY A N 1
ATOM 723 C CA . GLY A 1 96 ? -15.092 8.333 17.642 1.00 89.94 96 GLY A CA 1
ATOM 724 C C . GLY A 1 96 ? -14.257 8.046 18.892 1.00 89.94 96 GLY A C 1
ATOM 725 O O . GLY A 1 96 ? -13.996 8.959 19.672 1.00 89.94 96 GLY A O 1
ATOM 726 N N . ARG A 1 97 ? -13.800 6.801 19.067 1.00 87.50 97 ARG A N 1
ATOM 727 C CA . ARG A 1 97 ? -13.116 6.336 20.289 1.00 87.50 97 ARG A CA 1
ATOM 728 C C . ARG A 1 97 ? -11.607 6.139 20.128 1.00 87.50 97 ARG A C 1
ATOM 730 O O . ARG A 1 97 ? -10.911 5.863 21.101 1.00 87.50 97 ARG A O 1
ATOM 737 N N . ARG A 1 98 ? -11.062 6.312 18.918 1.00 88.06 98 ARG A N 1
ATOM 738 C CA . ARG A 1 98 ? -9.624 6.146 18.629 1.00 88.06 98 ARG A CA 1
ATOM 739 C C . ARG A 1 98 ? -8.733 6.975 19.550 1.00 88.06 98 ARG A C 1
ATOM 741 O O . ARG A 1 98 ? -7.715 6.469 20.002 1.00 88.06 98 ARG A O 1
ATOM 748 N N . ALA A 1 99 ? -9.091 8.231 19.815 1.00 87.44 99 ALA A N 1
ATOM 749 C CA . ALA A 1 99 ? -8.276 9.118 20.647 1.00 87.44 99 ALA A CA 1
ATOM 750 C C . ALA A 1 99 ? -8.206 8.653 22.112 1.00 87.44 99 ALA A C 1
ATOM 752 O O . ALA A 1 99 ? -7.124 8.655 22.689 1.00 87.44 99 ALA A O 1
ATOM 753 N N . GLU A 1 100 ? -9.335 8.217 22.675 1.00 86.38 100 GLU A N 1
ATOM 754 C CA . GLU A 1 100 ? -9.436 7.649 24.027 1.00 86.38 100 GLU A CA 1
ATOM 755 C C . GLU A 1 100 ? -8.547 6.404 24.158 1.00 86.38 100 GLU A C 1
ATOM 757 O O . GLU A 1 100 ? -7.668 6.353 25.013 1.00 86.38 100 GLU A O 1
ATOM 762 N N . ILE A 1 101 ? -8.678 5.454 23.227 1.00 84.06 101 ILE A N 1
ATOM 763 C CA . ILE A 1 101 ? -7.892 4.210 23.242 1.00 84.06 101 ILE A CA 1
ATOM 764 C C . ILE A 1 101 ? -6.396 4.476 23.074 1.00 84.06 101 ILE A C 1
ATOM 766 O O . ILE A 1 101 ? -5.580 3.855 23.748 1.00 84.06 101 ILE A O 1
ATOM 770 N N . LEU A 1 102 ? -6.003 5.417 22.212 1.00 85.25 102 LEU A N 1
ATOM 771 C CA . LEU A 1 102 ? -4.593 5.795 22.089 1.00 85.25 102 LEU A CA 1
ATOM 772 C C . LEU A 1 102 ? -4.067 6.445 23.377 1.00 85.25 102 LEU A C 1
ATOM 774 O O . LEU A 1 102 ? -2.913 6.232 23.723 1.00 85.25 102 LEU A O 1
ATOM 778 N N . GLN A 1 103 ? -4.875 7.206 24.118 1.00 83.50 103 GLN A N 1
ATOM 779 C CA . GLN A 1 103 ? -4.439 7.741 25.412 1.00 83.50 103 GLN A CA 1
ATOM 780 C C . GLN A 1 103 ? -4.222 6.627 26.444 1.00 83.50 103 GLN A C 1
ATOM 782 O O . GLN A 1 103 ? -3.207 6.635 27.140 1.00 83.50 103 GLN A O 1
ATOM 787 N N . GLU A 1 104 ? -5.116 5.639 26.503 1.00 80.38 104 GLU A N 1
ATOM 788 C CA . GLU A 1 104 ? -4.949 4.471 27.376 1.00 80.38 104 GLU A CA 1
ATOM 789 C C . GLU A 1 104 ? -3.701 3.658 27.004 1.00 80.38 104 GLU A C 1
ATOM 791 O O . GLU A 1 104 ? -2.874 3.338 27.861 1.00 80.38 104 GLU A O 1
ATOM 796 N N . MET A 1 105 ? -3.510 3.387 25.709 1.00 78.62 105 MET A N 1
ATOM 797 C CA . MET A 1 105 ? -2.331 2.684 25.202 1.00 78.62 105 MET A CA 1
ATOM 798 C C . MET A 1 105 ? -1.031 3.445 25.491 1.00 78.62 105 MET A C 1
ATOM 800 O O . MET A 1 105 ? -0.019 2.809 25.781 1.00 78.62 105 MET A O 1
ATOM 804 N N . GLN A 1 106 ? -1.038 4.782 25.447 1.00 80.88 106 GLN A N 1
ATOM 805 C CA . GLN A 1 106 ? 0.133 5.590 25.799 1.00 80.88 106 GLN A CA 1
ATOM 806 C C . GLN A 1 106 ? 0.509 5.395 27.271 1.00 80.88 106 GLN A C 1
ATOM 808 O O . GLN A 1 106 ? 1.681 5.175 27.564 1.00 80.88 106 GLN A O 1
ATOM 813 N N . GLY A 1 107 ? -0.470 5.388 28.183 1.00 74.88 107 GLY A N 1
ATOM 814 C CA . GLY A 1 107 ? -0.219 5.123 29.603 1.00 74.88 107 GLY A CA 1
ATOM 815 C C . GLY A 1 107 ? 0.416 3.748 29.849 1.00 74.88 107 GLY A C 1
ATOM 816 O O . GLY A 1 107 ? 1.314 3.615 30.681 1.00 74.88 107 GLY A O 1
ATOM 817 N N . LEU A 1 108 ? 0.009 2.735 29.075 1.00 72.12 108 LEU A N 1
ATOM 818 C CA . LEU A 1 108 ? 0.620 1.403 29.112 1.00 72.12 108 LEU A CA 1
ATOM 819 C C . LEU A 1 108 ? 2.053 1.412 28.557 1.00 72.12 108 LEU A C 1
ATOM 821 O O . LEU A 1 108 ? 2.950 0.836 29.171 1.00 72.12 108 LEU A O 1
ATOM 825 N N . LEU A 1 109 ? 2.299 2.105 27.441 1.00 73.81 109 LEU A N 1
ATOM 826 C CA . LEU A 1 109 ? 3.642 2.243 26.865 1.00 73.81 109 LEU A CA 1
ATOM 827 C C . LEU A 1 109 ? 4.614 2.982 27.790 1.00 73.81 109 LEU A C 1
ATOM 829 O O . LEU A 1 109 ? 5.777 2.587 27.890 1.00 73.81 109 LEU A O 1
ATOM 833 N N . ASP A 1 110 ? 4.149 4.016 28.489 1.00 72.94 110 ASP A N 1
ATOM 834 C CA . ASP A 1 110 ? 4.961 4.762 29.452 1.00 72.94 110 ASP A CA 1
ATOM 835 C C . ASP A 1 110 ? 5.383 3.867 30.627 1.00 72.94 110 ASP A C 1
ATOM 837 O O . ASP A 1 110 ? 6.539 3.906 31.060 1.00 72.94 110 ASP A O 1
ATOM 841 N N . ALA A 1 111 ? 4.484 2.993 31.098 1.00 68.56 111 ALA A N 1
ATOM 842 C CA . ALA A 1 111 ? 4.816 1.978 32.096 1.00 68.56 111 ALA A CA 1
ATOM 843 C C . ALA A 1 111 ? 5.854 0.971 31.562 1.00 68.56 111 ALA A C 1
ATOM 845 O O . ALA A 1 111 ? 6.791 0.603 32.271 1.00 68.56 111 ALA A O 1
ATOM 846 N N . TRP A 1 112 ? 5.749 0.584 30.287 1.00 66.56 112 TRP A N 1
ATOM 847 C CA . TRP A 1 112 ? 6.677 -0.347 29.633 1.00 66.56 112 TRP A CA 1
ATOM 848 C C . TRP A 1 112 ? 8.075 0.210 29.396 1.00 66.56 112 TRP A C 1
ATOM 850 O O . TRP A 1 112 ? 9.017 -0.570 29.224 1.00 66.56 112 TRP A O 1
ATOM 860 N N . CYS A 1 113 ? 8.235 1.535 29.362 1.00 63.50 113 CYS A N 1
ATOM 861 C CA . CYS A 1 113 ? 9.532 2.180 29.170 1.00 63.50 113 CYS A CA 1
ATOM 862 C C . CYS A 1 113 ? 10.547 1.797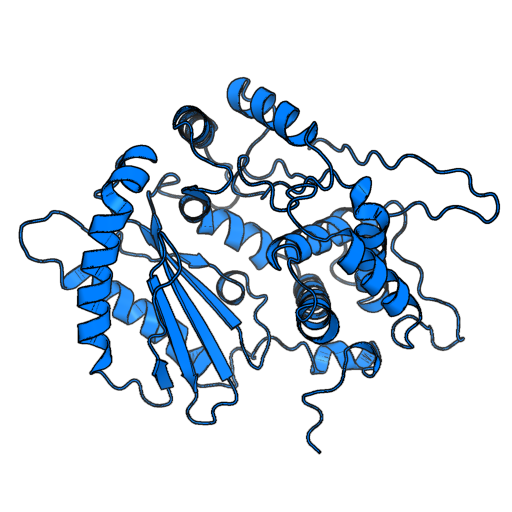 30.266 1.00 63.50 113 CYS A C 1
ATOM 864 O O . CYS A 1 113 ? 11.756 1.944 30.075 1.00 63.50 113 CYS A O 1
ATOM 866 N N . GLN A 1 114 ? 10.072 1.296 31.410 1.00 61.84 114 GLN A N 1
ATOM 867 C CA . GLN A 1 114 ? 10.919 0.878 32.528 1.00 61.84 114 GLN A CA 1
ATOM 868 C C . GLN A 1 114 ? 11.498 -0.537 32.356 1.00 61.84 114 GLN A C 1
ATOM 870 O O . GLN A 1 114 ? 12.508 -0.865 32.987 1.00 61.84 114 GLN A O 1
ATOM 875 N N . ASP A 1 115 ? 10.931 -1.352 31.461 1.00 62.22 115 ASP A N 1
ATOM 876 C CA . ASP A 1 115 ? 11.351 -2.736 31.259 1.00 62.22 115 ASP A CA 1
ATOM 877 C C . ASP A 1 115 ? 12.481 -2.869 30.239 1.00 62.22 115 ASP A C 1
ATOM 879 O O . ASP A 1 115 ? 12.372 -2.471 29.075 1.00 62.22 115 ASP A O 1
ATOM 883 N N . ARG A 1 116 ? 13.565 -3.533 30.651 1.00 62.22 116 ARG A N 1
ATOM 884 C CA . ARG A 1 116 ? 14.699 -3.828 29.771 1.00 62.22 116 ARG A CA 1
ATOM 885 C C . ARG A 1 116 ? 14.424 -5.063 28.924 1.00 62.22 116 ARG A C 1
ATOM 887 O O . ARG A 1 116 ? 14.266 -6.159 29.453 1.00 62.22 116 ARG A O 1
ATOM 894 N N . ILE A 1 117 ? 14.467 -4.896 27.606 1.00 68.12 117 ILE A N 1
ATOM 895 C CA . ILE A 1 117 ? 14.549 -6.011 26.662 1.00 68.12 117 ILE A CA 1
ATOM 896 C C . ILE A 1 117 ? 16.040 -6.269 26.390 1.00 68.12 117 ILE A C 1
ATOM 898 O O . ILE A 1 117 ? 16.718 -5.366 25.900 1.00 68.12 117 ILE A O 1
ATOM 902 N N . PRO A 1 118 ? 16.594 -7.454 26.712 1.00 69.81 118 PRO A N 1
ATOM 903 C CA . PRO A 1 118 ? 18.002 -7.745 26.444 1.00 69.81 118 PRO A CA 1
ATOM 904 C C . PRO A 1 118 ? 18.354 -7.539 24.962 1.00 69.81 118 PRO A C 1
ATOM 906 O O . PRO A 1 118 ? 17.665 -8.057 24.084 1.00 69.81 118 PRO A O 1
ATOM 909 N N . GLY A 1 119 ? 19.418 -6.783 24.671 1.00 70.88 119 GLY A N 1
ATOM 910 C CA . GLY A 1 119 ? 19.872 -6.524 23.301 1.00 70.88 119 GLY A CA 1
ATOM 911 C C . GLY A 1 119 ? 19.111 -5.427 22.544 1.00 70.88 119 GLY A C 1
ATOM 912 O O . GLY A 1 119 ? 19.440 -5.168 21.382 1.00 70.88 119 GLY A O 1
ATOM 913 N N . LEU A 1 120 ? 18.112 -4.780 23.162 1.00 74.12 120 LEU A N 1
ATOM 914 C CA . LEU A 1 120 ? 17.281 -3.750 22.531 1.00 74.12 120 LEU A CA 1
ATOM 915 C C . LEU A 1 120 ? 17.044 -2.544 23.450 1.00 74.12 120 LEU A C 1
ATOM 917 O O . LEU A 1 120 ? 16.849 -2.664 24.657 1.00 74.12 120 LEU A O 1
ATOM 921 N N . ARG A 1 121 ? 17.007 -1.356 22.846 1.00 77.69 121 ARG A N 1
ATOM 922 C CA . ARG A 1 121 ? 16.635 -0.094 23.489 1.00 77.69 121 ARG A CA 1
ATOM 923 C C . ARG A 1 121 ? 15.321 0.412 22.913 1.00 77.69 121 ARG A C 1
ATOM 925 O O . ARG A 1 121 ? 15.206 0.585 21.702 1.00 77.69 121 ARG A O 1
ATOM 932 N N . LEU A 1 122 ? 14.361 0.668 23.795 1.00 78.75 122 LEU A N 1
ATOM 933 C CA . LEU A 1 122 ? 13.121 1.369 23.479 1.00 78.75 122 LEU A CA 1
ATOM 934 C C . LEU A 1 122 ? 13.387 2.876 23.476 1.00 78.75 122 LEU A C 1
ATOM 936 O O . LEU A 1 122 ? 13.963 3.409 24.424 1.00 78.75 122 LEU A O 1
ATOM 940 N N . GLN A 1 123 ? 12.976 3.552 22.412 1.00 81.69 123 GLN A N 1
ATOM 941 C CA . GLN A 1 123 ? 12.956 5.007 22.328 1.00 81.69 123 GLN A CA 1
ATOM 942 C C . GLN A 1 123 ? 11.530 5.442 22.010 1.00 81.69 123 GLN A C 1
ATOM 944 O O . GLN A 1 123 ? 10.878 4.840 21.161 1.00 81.69 123 GLN A O 1
ATOM 949 N N . PHE A 1 124 ? 11.056 6.488 22.677 1.00 79.62 124 PHE A N 1
ATOM 950 C CA . PHE A 1 124 ? 9.720 7.043 22.477 1.00 79.62 124 PHE A CA 1
ATOM 951 C C . PHE A 1 124 ? 9.868 8.463 21.951 1.00 79.62 124 PHE A C 1
ATOM 953 O O . PHE A 1 124 ? 10.124 9.384 22.729 1.00 79.62 124 PHE A O 1
ATOM 960 N N . PRO A 1 125 ? 9.797 8.653 20.628 1.00 78.31 125 PRO A N 1
ATOM 961 C CA . PRO A 1 125 ? 9.874 9.985 20.063 1.00 78.31 125 PRO A CA 1
ATOM 962 C C . PRO A 1 125 ? 8.575 10.757 20.316 1.00 78.31 125 PRO A C 1
ATOM 964 O O . PRO A 1 125 ? 7.574 10.209 20.783 1.00 78.31 125 PRO A O 1
ATOM 967 N N . GLU A 1 126 ? 8.588 12.046 19.991 1.00 79.38 126 GLU A N 1
ATOM 968 C CA . GLU A 1 126 ? 7.418 12.903 20.157 1.00 79.38 126 GLU A CA 1
ATOM 969 C C . GLU A 1 126 ? 6.239 12.403 19.297 1.00 79.38 126 GLU A C 1
ATOM 971 O O . GLU A 1 126 ? 6.373 12.115 18.099 1.00 79.38 126 GLU A O 1
ATOM 976 N N . GLN A 1 127 ? 5.070 12.266 19.926 1.00 80.12 127 GLN A N 1
ATOM 977 C CA . GLN A 1 127 ? 3.867 11.715 19.303 1.00 80.12 127 GLN A CA 1
ATOM 978 C C . GLN A 1 127 ? 3.184 12.773 18.424 1.00 80.12 127 GLN A C 1
ATOM 980 O O . GLN A 1 127 ? 2.187 13.381 18.797 1.00 80.12 127 GLN A O 1
ATOM 985 N N . ASN A 1 128 ? 3.733 12.987 17.230 1.00 70.88 128 ASN A N 1
ATOM 986 C CA . ASN A 1 128 ? 3.283 14.030 16.299 1.00 70.88 128 ASN A CA 1
ATOM 987 C C . ASN A 1 128 ? 2.320 13.517 15.207 1.00 70.88 128 ASN A C 1
ATOM 989 O O . ASN A 1 128 ? 1.982 14.250 14.278 1.00 70.88 128 ASN A O 1
ATOM 993 N N . MET A 1 129 ? 1.894 12.251 15.288 1.00 69.69 129 MET A N 1
ATOM 994 C CA . MET A 1 129 ? 1.068 11.580 14.278 1.00 69.69 129 MET A CA 1
ATOM 995 C C . MET A 1 129 ? -0.348 11.343 14.825 1.00 69.69 129 MET A C 1
ATOM 997 O O . MET A 1 129 ? -0.515 10.532 15.737 1.00 69.69 129 MET A O 1
ATOM 1001 N N . PRO A 1 130 ? -1.392 12.002 14.290 1.00 72.19 130 PRO A N 1
ATOM 1002 C CA . PRO A 1 130 ? -2.753 11.770 14.753 1.00 72.19 130 PRO A CA 1
ATOM 1003 C C . PRO A 1 130 ? -3.187 10.331 14.452 1.00 72.19 130 PRO A C 1
ATOM 1005 O O . PRO A 1 130 ? -3.011 9.822 13.345 1.00 72.19 130 PRO A O 1
ATOM 1008 N N . GLY A 1 131 ? -3.781 9.674 15.447 1.00 76.00 131 GLY A N 1
ATOM 1009 C CA . GLY A 1 131 ? -4.362 8.344 15.290 1.00 76.00 131 GLY A CA 1
ATOM 1010 C C . GLY A 1 131 ? -3.388 7.166 15.432 1.00 76.00 131 GLY A C 1
ATOM 1011 O O . GLY A 1 131 ? -3.827 6.019 15.326 1.00 76.00 131 GLY A O 1
ATOM 1012 N N . VAL A 1 132 ? -2.099 7.398 15.666 1.00 83.19 132 VAL A N 1
ATOM 1013 C CA . VAL A 1 132 ? -1.097 6.329 15.785 1.00 83.19 132 VAL A CA 1
ATOM 1014 C C . VAL A 1 132 ? -0.187 6.630 16.964 1.00 83.19 132 VAL A C 1
ATOM 1016 O O . VAL A 1 132 ? 0.334 7.738 17.056 1.00 83.19 132 VAL A O 1
ATOM 1019 N N . LEU A 1 133 ? 0.043 5.637 17.822 1.00 85.94 133 LEU A N 1
ATOM 1020 C CA . LEU A 1 133 ? 1.169 5.679 18.753 1.00 85.94 133 LEU A CA 1
ATOM 1021 C C . LEU A 1 133 ? 2.367 5.022 18.104 1.00 85.94 133 LEU A C 1
ATOM 1023 O O . LEU A 1 133 ? 2.218 4.032 17.390 1.00 85.94 133 LEU A O 1
ATOM 1027 N N . TRP A 1 134 ? 3.559 5.534 18.353 1.00 85.81 134 TRP A N 1
ATOM 1028 C CA . TRP A 1 134 ? 4.747 4.918 17.791 1.00 85.81 134 TRP A CA 1
ATOM 1029 C C . TRP A 1 134 ? 5.952 5.022 18.707 1.00 85.81 134 TRP A C 1
ATOM 1031 O O . TRP A 1 134 ? 6.095 5.951 19.499 1.00 85.81 134 TRP A O 1
ATOM 1041 N N . PHE A 1 135 ? 6.834 4.045 18.581 1.00 83.94 135 PHE A N 1
ATOM 1042 C CA . PHE A 1 135 ? 8.084 3.972 19.314 1.00 83.94 135 PHE A CA 1
ATOM 1043 C C . PHE A 1 135 ? 9.138 3.298 18.440 1.00 83.94 135 PHE A C 1
ATOM 1045 O O . PHE A 1 135 ? 8.818 2.638 17.451 1.00 83.94 135 PHE A O 1
ATOM 1052 N N . GLN A 1 136 ? 10.405 3.473 18.787 1.00 83.88 136 GLN A N 1
ATOM 1053 C CA . GLN A 1 136 ? 11.516 2.862 18.075 1.00 83.88 136 GLN A CA 1
ATOM 1054 C C . GLN A 1 136 ? 12.168 1.790 18.931 1.00 83.88 136 GLN A C 1
ATOM 1056 O O . GLN A 1 136 ? 12.399 1.962 20.128 1.00 83.88 136 GLN A O 1
ATOM 1061 N N . LEU A 1 137 ? 12.502 0.683 18.286 1.00 79.75 137 LEU A N 1
ATOM 1062 C CA . LEU A 1 137 ? 13.293 -0.390 18.863 1.00 79.75 137 LEU A CA 1
ATOM 1063 C C . LEU A 1 137 ? 14.651 -0.391 18.187 1.00 79.75 137 LEU A C 1
ATOM 1065 O O . LEU A 1 137 ? 14.744 -0.634 16.988 1.00 79.75 137 LEU A O 1
ATOM 1069 N N . VAL A 1 138 ? 15.699 -0.117 18.954 1.00 81.44 138 VAL A N 1
ATOM 1070 C CA . VAL A 1 138 ? 17.057 0.069 18.436 1.00 81.44 138 VAL A CA 1
ATOM 1071 C C . VAL A 1 138 ? 17.975 -0.998 19.016 1.00 81.44 138 VAL A C 1
ATOM 1073 O O . VAL A 1 138 ? 17.946 -1.256 20.220 1.00 81.44 138 VAL A O 1
ATOM 1076 N N . SER A 1 139 ? 18.800 -1.624 18.182 1.00 78.50 139 SER A N 1
ATOM 1077 C CA . SER A 1 139 ? 19.821 -2.566 18.643 1.00 78.50 139 SER A CA 1
ATOM 1078 C C . SER A 1 139 ? 20.910 -1.875 19.471 1.00 78.50 139 SER A C 1
ATOM 1080 O O . SER A 1 139 ? 21.143 -0.665 19.386 1.00 78.50 139 SER A O 1
ATOM 1082 N N . GLU A 1 140 ? 21.603 -2.646 20.310 1.00 78.25 140 GLU A N 1
ATOM 1083 C CA . GLU A 1 140 ? 22.719 -2.125 21.112 1.00 78.25 140 GLU A CA 1
ATOM 1084 C C . GLU A 1 140 ? 23.861 -1.575 20.248 1.00 78.25 140 GLU A C 1
ATOM 1086 O O . GLU A 1 140 ? 24.409 -0.524 20.582 1.00 78.25 140 GLU A O 1
ATOM 1091 N N . ASP A 1 141 ? 24.143 -2.221 19.114 1.00 74.62 141 ASP A N 1
ATOM 1092 C CA . ASP A 1 141 ? 25.139 -1.786 18.123 1.00 74.62 141 ASP A CA 1
ATOM 1093 C C . ASP A 1 141 ? 24.743 -0.510 17.353 1.00 74.62 141 ASP A C 1
ATOM 1095 O O . ASP A 1 141 ? 25.582 0.059 16.661 1.00 74.62 141 ASP A O 1
ATOM 1099 N N . LEU A 1 142 ? 23.498 -0.029 17.505 1.00 74.00 142 LEU A N 1
ATOM 1100 C CA . LEU A 1 142 ? 22.915 1.116 16.791 1.00 74.00 142 LEU A CA 1
ATOM 1101 C C . LEU A 1 142 ? 22.878 0.974 15.260 1.00 74.00 142 LEU A C 1
ATOM 1103 O O . LEU A 1 142 ? 22.514 1.924 14.570 1.00 74.00 142 LEU A O 1
ATOM 1107 N N . GLU A 1 143 ? 23.207 -0.196 14.716 1.00 73.31 143 GLU A N 1
ATOM 1108 C CA . GLU A 1 143 ? 23.205 -0.434 13.271 1.00 73.31 143 GLU A CA 1
ATOM 1109 C C . GLU A 1 143 ? 21.807 -0.771 12.746 1.00 73.31 143 GLU A C 1
ATOM 1111 O O . GLU A 1 143 ? 21.550 -0.656 11.550 1.00 73.31 143 GLU A O 1
ATOM 1116 N N . ASN A 1 144 ? 20.890 -1.207 13.616 1.00 74.62 144 ASN A N 1
ATOM 1117 C CA . ASN A 1 144 ? 19.552 -1.632 13.227 1.00 74.62 144 ASN A CA 1
ATOM 1118 C C . ASN A 1 144 ? 18.495 -0.999 14.131 1.00 74.62 144 ASN A C 1
ATOM 1120 O O . ASN A 1 144 ? 18.583 -1.040 15.358 1.00 74.62 144 ASN A O 1
ATOM 1124 N N . TRP A 1 145 ? 17.443 -0.468 13.519 1.00 78.19 145 TRP A N 1
ATOM 1125 C CA . TRP A 1 145 ? 16.270 -0.004 14.246 1.00 78.19 145 TRP A CA 1
ATOM 1126 C C . TRP A 1 145 ? 14.976 -0.402 13.540 1.00 78.19 145 TRP A C 1
ATOM 1128 O O . TRP A 1 145 ? 14.960 -0.723 12.346 1.00 78.19 145 TRP A O 1
ATOM 1138 N N . MET A 1 146 ? 13.891 -0.382 14.305 1.00 81.44 146 MET A N 1
ATOM 1139 C CA . MET A 1 146 ? 12.537 -0.595 13.826 1.00 81.44 146 MET A CA 1
ATOM 1140 C C . MET A 1 146 ? 11.615 0.488 14.373 1.00 81.44 146 MET A C 1
ATOM 1142 O O . MET A 1 146 ? 11.496 0.637 15.588 1.00 81.44 146 MET A O 1
ATOM 1146 N N . ASP A 1 147 ? 10.937 1.190 13.474 1.00 84.62 147 ASP A N 1
ATOM 1147 C CA . ASP A 1 147 ? 9.837 2.085 13.813 1.00 84.62 147 ASP A CA 1
ATOM 1148 C C . ASP A 1 147 ? 8.573 1.238 13.978 1.00 84.62 147 ASP A C 1
ATOM 1150 O O . ASP A 1 147 ? 8.051 0.689 13.003 1.00 84.62 147 ASP A O 1
ATOM 1154 N N . VAL A 1 148 ? 8.096 1.099 15.212 1.00 82.94 148 VAL A N 1
ATOM 1155 C CA . VAL A 1 148 ? 6.881 0.349 15.534 1.00 82.94 148 VAL A CA 1
ATOM 1156 C C . VAL A 1 148 ? 5.727 1.319 15.706 1.00 82.94 148 VAL A C 1
ATOM 1158 O O . VAL A 1 148 ? 5.760 2.192 16.568 1.00 82.94 148 VAL A O 1
ATOM 1161 N N . LYS A 1 149 ? 4.692 1.147 14.889 1.00 86.75 149 LYS A N 1
ATOM 1162 C CA . LYS A 1 149 ? 3.429 1.882 14.970 1.00 86.75 149 LYS A CA 1
ATOM 1163 C C . LYS A 1 149 ? 2.371 0.988 15.586 1.00 86.75 149 LYS A C 1
ATOM 1165 O O . LYS A 1 149 ? 2.224 -0.147 15.158 1.00 86.75 149 LYS A O 1
ATOM 1170 N N . LEU A 1 150 ? 1.627 1.493 16.551 1.00 85.12 150 LEU A N 1
ATOM 1171 C CA . LEU A 1 150 ? 0.488 0.826 17.158 1.00 85.12 150 LEU A CA 1
ATOM 1172 C C . LEU A 1 150 ? -0.785 1.494 16.661 1.00 85.12 150 LEU A C 1
ATOM 1174 O O . LEU A 1 150 ? -0.948 2.713 16.792 1.00 85.12 150 LEU A O 1
ATOM 1178 N N . VAL A 1 151 ? -1.675 0.695 16.078 1.00 88.31 151 VAL A N 1
ATOM 1179 C CA . VAL A 1 151 ? -2.880 1.204 15.426 1.00 88.31 151 VAL A CA 1
ATOM 1180 C C . VAL A 1 151 ? -4.107 0.442 15.923 1.00 88.31 151 VAL A C 1
ATOM 1182 O O . VAL A 1 151 ? -4.255 -0.740 15.610 1.00 88.31 151 VAL A O 1
ATOM 1185 N N . PRO A 1 152 ? -4.999 1.091 16.692 1.00 88.69 152 PRO A N 1
ATOM 1186 C CA . PRO A 1 152 ? -6.270 0.499 17.077 1.00 88.69 152 PRO A CA 1
ATOM 1187 C C . PRO A 1 152 ? -7.195 0.420 15.857 1.00 88.69 152 PRO A C 1
ATOM 1189 O O . PRO A 1 152 ? -7.371 1.409 15.133 1.00 88.69 152 PRO A O 1
ATOM 1192 N N . ALA A 1 153 ? -7.803 -0.744 15.638 1.00 91.19 153 ALA A N 1
ATOM 1193 C CA . ALA A 1 153 ? -8.670 -0.992 14.491 1.00 91.19 153 ALA A CA 1
ATOM 1194 C C . ALA A 1 153 ? -9.947 -1.752 14.853 1.00 91.19 153 ALA A C 1
ATOM 1196 O O . ALA A 1 153 ? -9.955 -2.586 15.758 1.00 91.19 153 ALA A O 1
ATOM 1197 N N . PHE A 1 154 ? -11.017 -1.470 14.111 1.00 91.81 154 PHE A N 1
ATOM 1198 C CA . PHE A 1 154 ? -12.225 -2.287 14.095 1.00 91.81 154 PHE A CA 1
ATOM 1199 C C . PHE A 1 154 ? -11.967 -3.581 13.309 1.00 91.81 154 PHE A C 1
ATOM 1201 O O . PHE A 1 154 ? -11.398 -3.542 12.215 1.00 91.81 154 PHE A O 1
ATOM 1208 N N . ASP A 1 155 ? -12.380 -4.728 13.852 1.00 91.69 155 ASP A N 1
ATOM 1209 C CA . ASP A 1 155 ? -12.294 -6.010 13.144 1.00 91.69 155 ASP A CA 1
ATOM 1210 C C . ASP A 1 155 ? -13.445 -6.155 12.138 1.00 91.69 155 ASP A C 1
ATOM 1212 O O . ASP A 1 155 ? -14.430 -6.859 12.357 1.00 91.69 155 ASP A O 1
ATOM 1216 N N . ALA A 1 156 ? -13.316 -5.453 11.013 1.00 92.50 156 ALA A N 1
ATOM 1217 C CA . ALA A 1 156 ? -14.318 -5.461 9.952 1.00 92.50 156 ALA A CA 1
ATOM 1218 C C . ALA A 1 156 ? -14.382 -6.785 9.172 1.00 92.50 156 ALA A C 1
ATOM 1220 O O . ALA A 1 156 ? -15.348 -7.041 8.451 1.00 92.50 156 ALA A O 1
ATOM 1221 N N . LEU A 1 157 ? -13.330 -7.602 9.258 1.00 90.25 157 LEU A N 1
ATOM 1222 C CA . LEU A 1 157 ? -13.186 -8.828 8.478 1.00 90.25 157 LEU A CA 1
ATOM 1223 C C . LEU A 1 157 ? -13.594 -10.070 9.274 1.00 90.25 157 LEU A C 1
ATOM 1225 O O . LEU A 1 157 ? -14.016 -11.061 8.670 1.00 90.25 157 LEU A O 1
ATOM 1229 N N . GLY A 1 158 ? -13.503 -10.017 10.604 1.00 85.19 158 GLY A N 1
ATOM 1230 C CA . GLY A 1 158 ? -13.745 -11.157 11.469 1.00 85.19 158 GLY A CA 1
ATOM 1231 C C . GLY A 1 158 ? -12.821 -12.319 11.107 1.00 85.19 158 GLY A C 1
ATOM 1232 O O . GLY A 1 158 ? -11.631 -12.163 10.840 1.00 85.19 158 GLY A O 1
ATOM 1233 N N . THR A 1 159 ? -13.372 -13.531 11.049 1.00 79.38 159 THR A N 1
ATOM 1234 C CA . THR A 1 159 ? -12.592 -14.712 10.658 1.00 79.38 159 THR A CA 1
ATOM 1235 C C . THR A 1 159 ? -12.353 -14.757 9.147 1.00 79.38 159 THR A C 1
ATOM 1237 O O . THR A 1 159 ? -13.225 -15.163 8.374 1.00 79.38 159 THR A O 1
ATOM 1240 N N . LEU A 1 160 ? -11.136 -14.415 8.723 1.00 74.75 160 LEU A N 1
ATOM 1241 C CA . LEU A 1 160 ? -10.706 -14.564 7.335 1.00 74.75 160 LEU A CA 1
ATOM 1242 C C . LEU A 1 160 ? -10.406 -16.023 6.980 1.00 74.75 160 LEU A C 1
ATOM 1244 O O . LEU A 1 160 ? -9.664 -16.725 7.666 1.00 74.75 160 LEU A O 1
ATOM 1248 N N . SER A 1 161 ? -10.940 -16.463 5.841 1.00 76.19 161 SER A N 1
ATOM 1249 C CA . SER A 1 161 ? -10.568 -17.733 5.218 1.00 76.19 161 SER A CA 1
ATOM 1250 C C . SER A 1 161 ? -9.583 -17.483 4.070 1.00 76.19 161 SER A C 1
ATOM 1252 O O . SER A 1 161 ? -9.856 -16.630 3.220 1.00 76.19 161 SER A O 1
ATOM 1254 N N . PRO A 1 162 ? -8.451 -18.209 3.993 1.00 71.62 162 PRO A N 1
ATOM 1255 C CA . PRO A 1 162 ? -7.468 -18.014 2.933 1.00 71.62 162 PRO A CA 1
ATOM 1256 C C . PRO A 1 162 ? -8.081 -18.154 1.536 1.00 71.62 162 PRO A C 1
ATOM 1258 O O . PRO A 1 162 ? -8.743 -19.145 1.236 1.00 71.62 162 PRO A O 1
ATOM 1261 N N . GLY A 1 163 ? -7.839 -17.166 0.672 1.00 71.44 163 GLY A N 1
ATOM 1262 C CA . GLY A 1 163 ? -8.319 -17.171 -0.713 1.00 71.44 163 GLY A CA 1
ATOM 1263 C C . GLY A 1 163 ? -9.811 -16.869 -0.884 1.00 71.44 163 GLY A C 1
ATOM 1264 O O . GLY A 1 163 ? -10.283 -16.852 -2.018 1.00 71.44 163 GLY A O 1
ATOM 1265 N N . ILE A 1 164 ? -10.545 -16.605 0.202 1.00 83.25 164 ILE A N 1
ATOM 1266 C CA . ILE A 1 164 ? -11.933 -16.149 0.135 1.00 83.25 164 ILE A CA 1
ATOM 1267 C C . ILE A 1 164 ? -11.957 -14.627 0.205 1.00 83.25 164 ILE A C 1
ATOM 1269 O O . ILE A 1 164 ? -11.384 -14.009 1.101 1.00 83.25 164 ILE A O 1
ATOM 1273 N N . LYS A 1 165 ? -12.645 -14.035 -0.765 1.00 89.19 165 LYS A N 1
ATOM 1274 C CA . LYS A 1 165 ? -12.868 -12.600 -0.844 1.00 89.19 165 LYS A CA 1
ATOM 1275 C C . LYS A 1 165 ? -13.759 -12.123 0.314 1.00 89.19 165 LYS A C 1
ATOM 1277 O O . LYS A 1 165 ? -14.743 -12.805 0.616 1.00 89.19 165 LYS A O 1
ATOM 1282 N N . PRO A 1 166 ? -13.471 -10.966 0.938 1.00 92.81 166 PRO A N 1
ATOM 1283 C CA . PRO A 1 166 ? -14.386 -10.360 1.896 1.00 92.81 166 PRO A CA 1
ATOM 1284 C C . PRO A 1 166 ? -15.773 -10.153 1.289 1.00 92.81 166 PRO A C 1
ATOM 1286 O O . PRO A 1 166 ? -15.918 -9.912 0.086 1.00 92.81 166 PRO A O 1
ATOM 1289 N N . LYS A 1 167 ? -16.804 -10.236 2.128 1.00 92.38 167 LYS A N 1
ATOM 1290 C CA . LYS A 1 167 ? -18.167 -10.004 1.659 1.00 92.38 167 LYS A CA 1
ATOM 1291 C C . LYS A 1 167 ? -18.324 -8.541 1.207 1.00 92.38 167 LYS A C 1
ATOM 1293 O O . LYS A 1 167 ? -17.790 -7.660 1.889 1.00 92.38 167 LYS A O 1
ATOM 1298 N N . PRO A 1 168 ? -19.041 -8.251 0.105 1.00 91.75 168 PRO A N 1
ATOM 1299 C CA . PRO A 1 168 ? -19.204 -6.883 -0.390 1.00 91.75 168 PRO A CA 1
ATOM 1300 C C . PRO A 1 168 ? -19.762 -5.910 0.651 1.00 91.75 168 PRO A C 1
ATOM 1302 O O . PRO A 1 168 ? -19.396 -4.736 0.638 1.00 91.75 168 PRO A O 1
ATOM 1305 N N . GLU A 1 169 ? -20.577 -6.394 1.594 1.00 94.44 169 GLU A N 1
ATOM 1306 C CA . GLU A 1 169 ? -21.165 -5.586 2.662 1.00 94.44 169 GLU A CA 1
ATOM 1307 C C . GLU A 1 169 ? -20.107 -4.911 3.538 1.00 94.44 169 GLU A C 1
ATOM 1309 O O . GLU A 1 169 ? -20.336 -3.791 3.976 1.00 94.44 169 GLU A O 1
ATOM 1314 N N . VAL A 1 170 ? -18.938 -5.537 3.737 1.00 95.75 170 VAL A N 1
ATOM 1315 C CA . VAL A 1 170 ? -17.816 -4.946 4.491 1.00 95.75 170 VAL A CA 1
ATOM 1316 C C . VAL A 1 170 ? -17.352 -3.646 3.835 1.00 95.75 170 VAL A C 1
ATOM 1318 O O . VAL A 1 170 ? -17.128 -2.636 4.496 1.00 95.75 170 VAL A O 1
ATOM 1321 N N . TYR A 1 171 ? -17.232 -3.648 2.508 1.00 97.25 171 TYR A N 1
ATOM 1322 C CA . TYR A 1 171 ? -16.844 -2.453 1.769 1.00 97.25 171 TYR A CA 1
ATOM 1323 C C . TYR A 1 171 ? -18.012 -1.484 1.610 1.00 97.25 171 TYR A C 1
ATOM 1325 O O . TYR A 1 171 ? -17.807 -0.281 1.696 1.00 97.25 171 TYR A O 1
ATOM 1333 N N . ALA A 1 172 ? -19.243 -1.964 1.432 1.00 95.75 172 ALA A N 1
ATOM 1334 C CA . ALA A 1 172 ? -20.409 -1.088 1.371 1.00 95.75 172 ALA A CA 1
ATOM 1335 C C . ALA A 1 172 ? -20.598 -0.283 2.673 1.00 95.75 172 ALA A C 1
ATOM 1337 O O . ALA A 1 172 ? -20.857 0.918 2.607 1.00 95.75 172 ALA A O 1
ATOM 1338 N N . THR A 1 173 ? -20.419 -0.897 3.850 1.00 96.19 173 THR A N 1
ATOM 1339 C CA . THR A 1 173 ? -20.474 -0.185 5.139 1.00 96.19 173 THR A CA 1
ATOM 1340 C C . THR A 1 173 ? -19.308 0.784 5.303 1.00 96.19 173 THR A C 1
ATOM 1342 O O . THR A 1 173 ? -19.538 1.917 5.721 1.00 96.19 173 THR A O 1
ATOM 1345 N N . LEU A 1 174 ? -18.092 0.413 4.877 1.00 97.50 174 LEU A N 1
ATOM 1346 C CA . LEU A 1 174 ? -16.949 1.334 4.829 1.00 97.50 174 LEU A CA 1
ATOM 1347 C C . LEU A 1 174 ? -17.284 2.590 4.013 1.00 97.50 174 LEU A C 1
ATOM 1349 O O . LEU A 1 174 ? -17.074 3.705 4.482 1.00 97.50 174 LEU A O 1
ATOM 1353 N N . LEU A 1 175 ? -17.847 2.424 2.813 1.00 96.38 175 LEU A N 1
ATOM 1354 C CA . LEU A 1 175 ? -18.220 3.540 1.940 1.00 96.38 175 LEU A CA 1
ATOM 1355 C C . LEU A 1 175 ? -19.335 4.406 2.539 1.00 96.38 175 LEU A C 1
ATOM 1357 O O . LEU A 1 175 ? -19.296 5.631 2.417 1.00 96.38 175 LEU A O 1
ATOM 1361 N N . ASN A 1 176 ? -20.304 3.785 3.213 1.00 95.06 176 ASN A N 1
ATOM 1362 C CA . ASN A 1 176 ? -21.408 4.489 3.864 1.00 95.06 176 ASN A CA 1
ATOM 1363 C C . ASN A 1 176 ? -20.986 5.232 5.142 1.00 95.06 176 ASN A C 1
ATOM 1365 O O . ASN A 1 176 ? -21.666 6.183 5.522 1.00 95.06 176 ASN A O 1
ATOM 1369 N N . SER A 1 177 ? -19.847 4.877 5.749 1.00 94.50 177 SER A N 1
ATOM 1370 C CA . SER A 1 177 ? -19.310 5.556 6.943 1.00 94.50 177 SER A CA 1
ATOM 1371 C C . SER A 1 177 ? -18.834 6.995 6.699 1.00 94.50 177 SER A C 1
ATOM 1373 O O . SER A 1 177 ? -18.445 7.709 7.633 1.00 94.50 177 SER A O 1
ATOM 1375 N N . GLY A 1 178 ? -18.802 7.417 5.427 1.00 92.06 178 GLY A N 1
ATOM 1376 C CA . GLY A 1 178 ? -18.318 8.731 5.011 1.00 92.06 178 GLY A CA 1
ATOM 1377 C C . GLY A 1 178 ? -16.829 8.943 5.292 1.00 92.06 178 GLY A C 1
ATOM 1378 O O . GLY A 1 178 ? -16.405 10.086 5.463 1.00 92.06 178 GLY A O 1
ATOM 1379 N N . CYS A 1 179 ? -16.048 7.862 5.388 1.00 93.12 179 CYS A N 1
ATOM 1380 C CA . CYS A 1 179 ? -14.634 7.936 5.727 1.00 93.12 179 CYS A CA 1
ATOM 1381 C C . CYS A 1 179 ? -13.786 8.653 4.683 1.00 93.12 179 CYS A C 1
ATOM 1383 O O . CYS A 1 179 ? -14.090 8.686 3.486 1.00 93.12 179 CYS A O 1
ATOM 1385 N N . GLN A 1 180 ? -12.670 9.207 5.150 1.00 92.75 180 GLN A N 1
ATOM 1386 C CA . GLN A 1 180 ? -11.627 9.675 4.248 1.00 92.75 180 GLN A CA 1
ATOM 1387 C C . GLN A 1 180 ? -10.905 8.482 3.609 1.00 92.75 180 GLN A C 1
ATOM 1389 O O . GLN A 1 180 ? -10.912 7.367 4.136 1.00 92.75 180 GLN A O 1
ATOM 1394 N N . GLY A 1 181 ? -10.270 8.712 2.457 1.00 93.25 181 GLY A N 1
ATOM 1395 C CA . GLY A 1 181 ? -9.553 7.6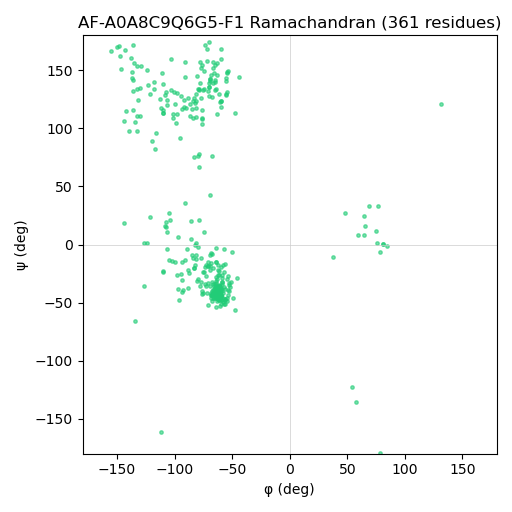57 1.742 1.00 93.25 181 GLY A CA 1
ATOM 1396 C C . GLY A 1 181 ? -8.434 7.056 2.592 1.00 93.25 181 GLY A C 1
ATOM 1397 O O . GLY A 1 181 ? -7.504 7.768 2.969 1.00 93.25 181 GLY A O 1
ATOM 1398 N N . GLY A 1 182 ? -8.525 5.757 2.882 1.00 93.75 182 GLY A N 1
ATOM 1399 C CA . GLY A 1 182 ? -7.554 5.030 3.703 1.00 93.75 182 GLY A CA 1
ATOM 1400 C C . GLY A 1 182 ? -7.628 5.306 5.206 1.00 93.75 182 GLY A C 1
ATOM 1401 O O . GLY A 1 182 ? -6.734 4.893 5.940 1.00 93.75 182 GLY A O 1
ATOM 1402 N N . GLU A 1 183 ? -8.673 5.976 5.701 1.00 94.44 183 GLU A N 1
ATOM 1403 C CA . GLU A 1 183 ? -8.824 6.270 7.135 1.00 94.44 183 GLU A CA 1
ATOM 1404 C C . GLU A 1 183 ? -8.848 4.995 7.998 1.00 94.44 183 GLU A C 1
ATOM 1406 O O . GLU A 1 183 ? -8.226 4.942 9.063 1.00 94.44 183 GLU A O 1
ATOM 1411 N N . HIS A 1 184 ? -9.530 3.959 7.501 1.00 95.19 184 HIS A N 1
ATOM 1412 C CA . HIS A 1 184 ? -9.691 2.656 8.152 1.00 95.19 184 HIS A CA 1
ATOM 1413 C C . HIS A 1 184 ? -8.800 1.574 7.531 1.00 95.19 184 HIS A C 1
ATOM 1415 O O . HIS A 1 184 ? -9.055 0.385 7.722 1.00 95.19 184 HIS A O 1
ATOM 1421 N N . ALA A 1 185 ? -7.725 1.968 6.840 1.00 94.19 185 ALA A N 1
ATOM 1422 C CA . ALA A 1 185 ? -6.792 1.067 6.167 1.00 94.19 185 ALA A CA 1
ATOM 1423 C C . ALA A 1 185 ? -6.268 -0.061 7.080 1.00 94.19 185 ALA A C 1
ATOM 1425 O O . ALA A 1 185 ? -6.033 -1.171 6.597 1.00 94.19 185 ALA A O 1
ATOM 1426 N N . ALA A 1 186 ? -6.114 0.197 8.382 1.00 92.50 186 ALA A N 1
ATOM 1427 C CA . ALA A 1 186 ? -5.673 -0.789 9.371 1.00 92.50 186 ALA A CA 1
ATOM 1428 C C . ALA A 1 186 ? -6.662 -1.956 9.557 1.00 92.50 186 ALA A C 1
ATOM 1430 O O . ALA A 1 186 ? -6.235 -3.075 9.819 1.00 92.50 186 ALA A O 1
ATOM 1431 N N . CYS A 1 187 ? -7.966 -1.753 9.329 1.00 94.25 187 CYS A N 1
ATOM 1432 C CA . CYS A 1 187 ? -8.965 -2.832 9.403 1.00 94.25 187 CYS A CA 1
ATOM 1433 C C . CYS A 1 187 ? -8.704 -3.935 8.364 1.00 94.25 187 CYS A C 1
ATOM 1435 O O . CYS A 1 187 ? -9.140 -5.070 8.525 1.00 94.25 187 CYS A O 1
ATOM 1437 N N . PHE A 1 188 ? -7.974 -3.601 7.295 1.00 95.06 188 PHE A N 1
ATOM 1438 C CA . PHE A 1 188 ? -7.660 -4.495 6.183 1.00 95.06 188 PHE A CA 1
ATOM 1439 C C . PHE A 1 188 ? -6.188 -4.930 6.155 1.00 95.06 188 PHE A C 1
ATOM 1441 O O . PHE A 1 188 ? -5.713 -5.455 5.143 1.00 95.06 188 PHE A O 1
ATOM 1448 N N . ALA A 1 189 ? -5.463 -4.740 7.261 1.00 91.56 189 ALA A N 1
ATOM 1449 C CA . ALA A 1 189 ? -4.036 -5.033 7.381 1.00 91.56 189 ALA A CA 1
ATOM 1450 C C . ALA A 1 189 ? -3.672 -6.466 6.974 1.00 91.56 189 ALA A C 1
ATOM 1452 O O . ALA A 1 189 ? -2.673 -6.696 6.291 1.00 91.56 189 ALA A O 1
ATOM 1453 N N . GLU A 1 190 ? -4.505 -7.448 7.329 1.00 89.94 190 GLU A N 1
ATOM 1454 C CA . GLU A 1 190 ? -4.271 -8.847 6.957 1.00 89.94 190 GLU A CA 1
ATOM 1455 C C . GLU A 1 190 ? -4.338 -9.073 5.444 1.00 89.94 190 GLU A C 1
ATOM 1457 O O . GLU A 1 190 ? -3.474 -9.748 4.880 1.00 89.94 190 GLU A O 1
ATOM 1462 N N . LEU A 1 191 ? -5.313 -8.465 4.762 1.00 93.00 191 LEU A N 1
ATOM 1463 C CA . LEU A 1 191 ? -5.442 -8.548 3.306 1.00 93.00 191 LEU A CA 1
ATOM 1464 C C . LEU A 1 191 ? -4.242 -7.894 2.618 1.00 93.00 191 LEU A C 1
ATOM 1466 O O . LEU A 1 191 ? -3.659 -8.478 1.700 1.00 93.00 191 LEU A O 1
ATOM 1470 N N . ARG A 1 192 ? -3.827 -6.717 3.102 1.00 93.31 192 ARG A N 1
ATOM 1471 C CA . ARG A 1 192 ? -2.665 -5.982 2.587 1.00 93.31 192 ARG A CA 1
ATOM 1472 C C . ARG A 1 192 ? -1.373 -6.768 2.773 1.00 93.31 192 ARG A C 1
ATOM 1474 O O . ARG A 1 192 ? -0.589 -6.938 1.834 1.00 93.31 192 ARG A O 1
ATOM 1481 N N . ARG A 1 193 ? -1.172 -7.314 3.973 1.00 89.94 193 ARG A N 1
ATOM 1482 C CA . ARG A 1 193 ? -0.057 -8.202 4.298 1.00 89.94 193 ARG A CA 1
ATOM 1483 C C . ARG A 1 193 ? -0.025 -9.402 3.360 1.00 89.94 193 ARG A C 1
ATOM 1485 O O . ARG A 1 193 ? 1.013 -9.669 2.755 1.00 89.94 193 ARG A O 1
ATOM 1492 N N . ASN A 1 194 ? -1.146 -10.104 3.209 1.00 90.44 194 ASN A N 1
ATOM 1493 C CA . ASN A 1 194 ? -1.243 -11.308 2.387 1.00 90.44 194 ASN A CA 1
ATOM 1494 C C . ASN A 1 194 ? -0.997 -11.016 0.902 1.00 90.44 194 ASN A C 1
ATOM 1496 O O . ASN A 1 194 ? -0.339 -11.814 0.231 1.00 90.44 194 ASN A O 1
ATOM 1500 N N . PHE A 1 195 ? -1.429 -9.854 0.407 1.00 93.50 195 PHE A N 1
ATOM 1501 C CA . PHE A 1 195 ? -1.218 -9.446 -0.981 1.00 93.50 195 PHE A CA 1
ATOM 1502 C C . PHE A 1 195 ? 0.268 -9.359 -1.361 1.00 93.50 195 PHE A C 1
ATOM 1504 O O . PHE A 1 195 ? 0.646 -9.747 -2.468 1.00 93.50 195 PHE A O 1
ATOM 1511 N N . VAL A 1 196 ? 1.123 -8.883 -0.450 1.00 92.38 196 VAL A N 1
ATOM 1512 C CA . VAL A 1 196 ? 2.570 -8.744 -0.696 1.00 92.38 196 VAL A CA 1
ATOM 1513 C C . VAL A 1 196 ? 3.348 -9.974 -0.228 1.00 92.38 196 VAL A C 1
ATOM 1515 O O . VAL A 1 196 ? 4.265 -10.438 -0.907 1.00 92.38 196 VAL A O 1
ATOM 1518 N N . ASN A 1 197 ? 2.995 -10.534 0.928 1.00 87.69 197 ASN A N 1
ATOM 1519 C CA . ASN A 1 197 ? 3.817 -11.545 1.585 1.00 87.69 197 ASN A CA 1
ATOM 1520 C C . ASN A 1 197 ? 3.789 -12.908 0.872 1.00 87.69 197 ASN A C 1
ATOM 1522 O O . ASN A 1 197 ? 4.774 -13.642 0.947 1.00 87.69 197 ASN A O 1
ATOM 1526 N N . THR A 1 198 ? 2.707 -13.220 0.150 1.00 89.81 198 THR A N 1
ATOM 1527 C CA . THR A 1 198 ? 2.533 -14.475 -0.611 1.00 89.81 198 THR A CA 1
ATOM 1528 C C . THR A 1 198 ? 3.262 -14.488 -1.960 1.00 89.81 198 THR A C 1
ATOM 1530 O O . THR A 1 198 ? 3.241 -15.492 -2.670 1.00 89.81 198 THR A O 1
ATOM 1533 N N . ARG A 1 199 ? 3.926 -13.387 -2.333 1.00 92.44 199 ARG A N 1
ATOM 1534 C CA . ARG A 1 199 ? 4.602 -13.248 -3.627 1.00 92.44 199 ARG A CA 1
ATOM 1535 C C . ARG A 1 199 ? 5.932 -14.013 -3.701 1.00 92.44 199 ARG A C 1
ATOM 1537 O O . ARG A 1 199 ? 6.588 -14.195 -2.671 1.00 92.44 199 ARG A O 1
ATOM 1544 N N . PRO A 1 200 ? 6.386 -14.406 -4.913 1.00 94.00 200 PRO A N 1
ATOM 1545 C CA . PRO A 1 200 ? 7.644 -15.127 -5.088 1.00 94.00 200 PRO A CA 1
ATOM 1546 C C . PRO A 1 200 ? 8.834 -14.387 -4.473 1.00 94.00 200 PRO A C 1
ATOM 1548 O O . PRO A 1 200 ? 8.947 -13.164 -4.584 1.00 94.00 200 PRO A O 1
ATOM 1551 N N . VAL A 1 201 ? 9.782 -15.132 -3.898 1.00 90.50 201 VAL A N 1
ATOM 1552 C CA . VAL A 1 201 ? 10.975 -14.567 -3.234 1.00 90.50 201 VAL A CA 1
ATOM 1553 C C . VAL A 1 201 ? 11.724 -13.594 -4.149 1.00 90.50 201 VAL A C 1
ATOM 1555 O O . VAL A 1 201 ? 12.147 -12.525 -3.719 1.00 90.50 201 VAL A O 1
ATOM 1558 N N . LYS A 1 202 ? 11.842 -13.918 -5.441 1.00 92.50 202 LYS A N 1
ATOM 1559 C CA . LYS A 1 202 ? 12.528 -13.051 -6.404 1.00 92.50 202 LYS A CA 1
ATOM 1560 C C . LYS A 1 202 ? 11.786 -11.734 -6.660 1.00 92.50 202 LYS A C 1
ATOM 1562 O O . LYS A 1 202 ? 12.442 -10.715 -6.855 1.00 92.50 202 LYS A O 1
ATOM 1567 N N . LEU A 1 203 ? 10.449 -11.732 -6.604 1.00 95.88 203 LEU A N 1
ATOM 1568 C CA . LEU A 1 203 ? 9.646 -10.506 -6.648 1.00 95.88 203 LEU A CA 1
ATOM 1569 C C . LEU A 1 203 ? 9.844 -9.672 -5.385 1.00 95.88 203 LEU A C 1
ATOM 1571 O O . LEU A 1 203 ? 10.056 -8.468 -5.485 1.00 95.88 203 LEU A O 1
ATOM 1575 N N . LYS A 1 204 ? 9.887 -10.305 -4.209 1.00 92.12 204 LYS A N 1
ATOM 1576 C CA . LYS A 1 204 ? 10.208 -9.605 -2.956 1.00 92.12 204 LYS A CA 1
ATOM 1577 C C . LYS A 1 204 ? 11.600 -8.967 -3.013 1.00 92.12 204 LYS A C 1
ATOM 1579 O O . LYS A 1 204 ? 11.748 -7.815 -2.624 1.00 92.12 204 LYS A O 1
ATOM 1584 N N . ASN A 1 205 ? 12.584 -9.636 -3.616 1.00 90.88 205 ASN A N 1
ATOM 1585 C CA . ASN A 1 205 ? 13.909 -9.051 -3.853 1.00 90.88 205 ASN A CA 1
ATOM 1586 C C . ASN A 1 205 ? 13.870 -7.842 -4.804 1.00 90.88 205 ASN A C 1
ATOM 1588 O O . ASN A 1 205 ? 14.609 -6.882 -4.598 1.00 90.88 205 ASN A O 1
ATOM 1592 N N . LEU A 1 206 ? 13.012 -7.860 -5.832 1.00 95.19 206 LEU A N 1
ATOM 1593 C CA . LEU A 1 206 ? 12.806 -6.694 -6.694 1.00 95.19 206 LEU A CA 1
ATOM 1594 C C . LEU A 1 206 ? 12.166 -5.531 -5.921 1.00 95.19 206 LEU A C 1
ATOM 1596 O O . LEU A 1 206 ? 12.609 -4.396 -6.070 1.00 95.19 206 LEU A O 1
ATOM 1600 N N . ILE A 1 207 ? 11.179 -5.810 -5.065 1.00 94.31 207 ILE A N 1
ATOM 1601 C CA . ILE A 1 207 ? 10.576 -4.798 -4.186 1.00 94.31 207 ILE A CA 1
ATOM 1602 C C . ILE A 1 207 ? 11.649 -4.183 -3.277 1.00 94.31 207 ILE A C 1
ATOM 1604 O O . ILE A 1 207 ? 11.754 -2.963 -3.207 1.00 94.31 207 ILE A O 1
ATOM 1608 N N . LEU A 1 208 ? 12.491 -5.000 -2.634 1.00 89.88 208 LEU A N 1
ATOM 1609 C CA . LEU A 1 208 ? 13.596 -4.517 -1.796 1.00 89.88 208 LEU A CA 1
ATOM 1610 C C . LEU A 1 208 ? 14.563 -3.615 -2.576 1.00 89.88 208 LEU A C 1
ATOM 1612 O O . LEU A 1 208 ? 14.957 -2.568 -2.070 1.00 89.88 208 LEU A O 1
ATOM 1616 N N . LEU A 1 209 ? 14.898 -3.974 -3.819 1.00 91.00 209 LEU A N 1
ATOM 1617 C CA . LEU A 1 209 ? 15.735 -3.146 -4.691 1.00 91.00 209 LEU A CA 1
ATOM 1618 C C . LEU A 1 209 ? 15.095 -1.779 -4.983 1.00 91.00 209 LEU A C 1
ATOM 1620 O O . LEU A 1 209 ? 15.753 -0.751 -4.835 1.00 91.00 209 LEU A O 1
ATOM 1624 N N . VAL A 1 210 ? 13.812 -1.752 -5.354 1.00 93.19 210 VAL A N 1
ATOM 1625 C CA . VAL A 1 210 ? 13.079 -0.502 -5.628 1.00 93.19 210 VAL A CA 1
ATOM 1626 C C . VAL A 1 210 ? 12.989 0.368 -4.371 1.00 93.19 210 VAL A C 1
ATOM 1628 O O . VAL A 1 210 ? 13.212 1.576 -4.437 1.00 93.19 210 VAL A O 1
ATOM 1631 N N . LYS A 1 211 ? 12.718 -0.241 -3.212 1.00 89.56 211 LYS A N 1
ATOM 1632 C CA . LYS A 1 211 ? 12.682 0.457 -1.920 1.00 89.56 211 LYS A CA 1
ATOM 1633 C C . LYS A 1 211 ? 14.034 1.060 -1.566 1.00 89.56 211 LYS A C 1
ATOM 1635 O O . LYS A 1 211 ? 14.094 2.216 -1.159 1.00 89.56 211 LYS A O 1
ATOM 1640 N N . HIS A 1 212 ? 15.109 0.298 -1.746 1.00 86.19 212 HIS A N 1
ATOM 1641 C CA . HIS A 1 212 ? 16.460 0.760 -1.456 1.00 86.19 212 HIS A CA 1
ATOM 1642 C C . HIS A 1 212 ? 16.843 1.944 -2.354 1.00 86.19 212 HIS A C 1
ATOM 1644 O O . HIS A 1 212 ? 17.370 2.938 -1.856 1.00 86.19 212 HIS A O 1
ATOM 1650 N N . TRP A 1 213 ? 16.498 1.892 -3.645 1.00 87.88 213 TRP A N 1
ATOM 1651 C CA . TRP A 1 213 ? 16.659 3.025 -4.560 1.00 87.88 213 TRP A CA 1
ATOM 1652 C C . TRP A 1 213 ? 15.904 4.268 -4.086 1.00 87.88 213 TRP A C 1
ATOM 1654 O O . TRP A 1 213 ? 16.489 5.347 -3.991 1.00 87.88 213 TRP A O 1
ATOM 1664 N N . PHE A 1 214 ? 14.627 4.110 -3.744 1.00 87.06 214 PHE A N 1
ATOM 1665 C CA . PHE A 1 214 ? 13.793 5.208 -3.271 1.00 87.06 214 PHE A CA 1
ATOM 1666 C C . PHE A 1 214 ? 14.361 5.851 -1.996 1.00 87.06 214 PHE A C 1
ATOM 1668 O O . PHE A 1 214 ? 14.450 7.076 -1.899 1.00 87.06 214 PHE A O 1
ATOM 1675 N N . GLN A 1 215 ? 14.819 5.027 -1.048 1.00 80.50 215 GLN A N 1
ATOM 1676 C CA . GLN A 1 215 ? 15.360 5.488 0.230 1.00 80.50 215 GLN A CA 1
ATOM 1677 C C . GLN A 1 215 ? 16.733 6.156 0.115 1.00 80.50 215 GLN A C 1
ATOM 1679 O O . GLN A 1 215 ? 16.965 7.173 0.760 1.00 80.50 215 GLN A O 1
ATOM 1684 N N . THR A 1 216 ? 17.637 5.609 -0.702 1.00 73.44 216 THR A N 1
ATOM 1685 C CA . THR A 1 216 ? 19.020 6.111 -0.812 1.00 73.44 216 THR A CA 1
ATOM 1686 C C . THR A 1 216 ? 19.195 7.231 -1.829 1.00 73.44 216 THR A C 1
ATOM 1688 O O . THR A 1 216 ? 20.139 8.007 -1.714 1.00 73.44 216 THR A O 1
ATOM 1691 N N . GLY A 1 217 ? 18.317 7.310 -2.832 1.00 63.91 217 GLY A N 1
ATOM 1692 C CA . GLY A 1 217 ? 18.461 8.238 -3.951 1.00 63.91 217 GLY A CA 1
ATOM 1693 C C . GLY A 1 217 ? 17.449 9.377 -3.984 1.00 63.91 217 GLY A C 1
ATOM 1694 O O . GLY A 1 217 ? 17.731 10.386 -4.616 1.00 63.91 217 GLY A O 1
ATOM 1695 N N . VAL A 1 218 ? 16.283 9.234 -3.338 1.00 65.50 218 VAL A N 1
ATOM 1696 C CA . VAL A 1 218 ? 15.144 10.133 -3.608 1.00 65.50 218 VAL A CA 1
ATOM 1697 C C . VAL A 1 218 ? 14.583 10.795 -2.348 1.00 65.50 218 VAL A C 1
ATOM 1699 O O . VAL A 1 218 ? 14.228 11.965 -2.415 1.00 65.50 218 VAL A O 1
ATOM 1702 N N . LEU A 1 219 ? 14.555 10.125 -1.186 1.00 63.50 219 LEU A N 1
ATOM 1703 C CA . LEU A 1 219 ? 13.877 10.616 0.036 1.00 63.50 219 LEU A CA 1
ATOM 1704 C C . LEU A 1 219 ? 14.302 12.006 0.559 1.00 63.50 219 LEU A C 1
ATOM 1706 O O . LEU A 1 219 ? 13.572 12.612 1.349 1.00 63.50 219 LEU A O 1
ATOM 1710 N N . CYS A 1 220 ? 15.450 12.532 0.131 1.00 61.47 220 CYS A N 1
ATOM 1711 C CA . CYS A 1 220 ? 15.870 13.903 0.437 1.00 61.47 220 CYS A CA 1
ATOM 1712 C C . CYS A 1 220 ? 15.037 14.974 -0.297 1.00 61.47 220 CYS A C 1
ATOM 1714 O O . CYS A 1 220 ? 15.087 16.147 0.070 1.00 61.47 220 CYS A O 1
ATOM 1716 N N . LEU A 1 221 ? 14.269 14.585 -1.315 1.00 61.56 221 LEU A N 1
ATOM 1717 C CA . LEU A 1 221 ? 13.384 15.433 -2.108 1.00 61.56 221 LEU A CA 1
ATOM 1718 C C . LEU A 1 221 ? 11.959 15.277 -1.546 1.00 61.56 221 LEU A C 1
ATOM 1720 O O . LEU A 1 221 ? 11.523 14.159 -1.288 1.00 61.56 221 LEU A O 1
ATOM 1724 N N . ARG A 1 222 ? 11.229 16.363 -1.265 1.00 67.88 222 ARG A N 1
ATOM 1725 C CA . ARG A 1 222 ? 9.944 16.298 -0.531 1.00 67.88 222 ARG A CA 1
ATOM 1726 C C . ARG A 1 222 ? 8.839 17.120 -1.194 1.00 67.88 222 ARG A C 1
ATOM 1728 O O . ARG A 1 222 ? 9.164 18.173 -1.738 1.00 67.88 222 ARG A O 1
ATOM 1735 N N . PRO A 1 223 ? 7.553 16.744 -0.996 1.00 80.50 223 PRO A N 1
ATOM 1736 C CA . PRO A 1 223 ? 7.000 15.435 -0.571 1.00 80.50 223 PRO A CA 1
ATOM 1737 C C . PRO A 1 223 ? 6.893 14.358 -1.683 1.00 80.50 223 PRO A C 1
ATOM 1739 O O . PRO A 1 223 ? 6.361 14.602 -2.761 1.00 80.50 223 PRO A O 1
ATOM 1742 N N . LEU A 1 224 ? 7.327 13.125 -1.401 1.00 87.12 224 LEU A N 1
ATOM 1743 C CA . LEU A 1 224 ? 7.278 11.973 -2.323 1.00 87.12 224 LEU A CA 1
ATOM 1744 C C . LEU A 1 224 ? 6.138 10.996 -1.986 1.00 87.12 224 LEU A C 1
ATOM 1746 O O . LEU A 1 224 ? 5.681 10.995 -0.843 1.00 87.12 224 LEU A O 1
ATOM 1750 N N . PRO A 1 225 ? 5.703 10.140 -2.936 1.00 90.31 225 PRO A N 1
ATOM 1751 C CA . PRO A 1 225 ? 4.672 9.136 -2.674 1.00 90.31 225 PRO A CA 1
ATOM 1752 C C . PRO A 1 225 ? 5.108 8.110 -1.616 1.00 90.31 225 PRO A C 1
ATOM 1754 O O . PRO A 1 225 ? 6.306 7.879 -1.428 1.00 90.31 225 PRO A O 1
ATOM 1757 N N . PRO A 1 226 ? 4.157 7.451 -0.930 1.00 91.00 226 PRO A N 1
ATOM 1758 C CA . PRO A 1 226 ? 4.483 6.457 0.083 1.00 91.00 226 PRO A CA 1
ATOM 1759 C C . PRO A 1 226 ? 5.230 5.267 -0.530 1.00 91.00 226 PRO A C 1
ATOM 1761 O O . PRO A 1 226 ? 4.916 4.816 -1.630 1.00 91.00 226 PRO A O 1
ATOM 1764 N N . VAL A 1 227 ? 6.165 4.684 0.229 1.00 91.00 227 VAL A N 1
ATOM 1765 C CA . VAL A 1 227 ? 6.927 3.486 -0.180 1.00 91.00 227 VAL A CA 1
ATOM 1766 C C . VAL A 1 227 ? 5.999 2.358 -0.641 1.00 91.00 227 VAL A C 1
ATOM 1768 O O . VAL A 1 227 ? 6.299 1.664 -1.610 1.00 91.00 227 VAL A O 1
ATOM 1771 N N . TYR A 1 228 ? 4.842 2.215 0.012 1.00 93.25 228 TYR A N 1
ATOM 1772 C CA . TYR A 1 228 ? 3.831 1.222 -0.336 1.00 93.25 228 TYR A CA 1
ATOM 1773 C C . TYR A 1 228 ? 3.310 1.364 -1.780 1.00 93.25 228 TYR A C 1
ATOM 1775 O O . TYR A 1 228 ? 3.114 0.351 -2.449 1.00 93.25 228 TYR A O 1
ATOM 1783 N N . ALA A 1 229 ? 3.204 2.584 -2.324 1.00 95.75 229 ALA A N 1
ATOM 1784 C CA . ALA A 1 229 ? 2.839 2.788 -3.728 1.00 95.75 229 ALA A CA 1
ATOM 1785 C C . ALA A 1 229 ? 3.864 2.158 -4.687 1.00 95.75 229 ALA A C 1
ATOM 1787 O O . ALA A 1 229 ? 3.488 1.611 -5.722 1.00 95.75 229 ALA A O 1
ATOM 1788 N N . LEU A 1 230 ? 5.154 2.170 -4.331 1.00 95.50 230 LEU A N 1
ATOM 1789 C CA . LEU A 1 230 ? 6.203 1.530 -5.128 1.00 95.50 230 LEU A CA 1
ATOM 1790 C C . LEU A 1 230 ? 6.228 0.010 -4.962 1.00 95.50 230 LEU A C 1
ATOM 1792 O O . LEU A 1 230 ? 6.536 -0.694 -5.926 1.00 95.50 230 LEU A O 1
ATOM 1796 N N . GLU A 1 231 ? 5.871 -0.512 -3.784 1.00 95.81 231 GLU A N 1
ATOM 1797 C CA . GLU A 1 231 ? 5.660 -1.954 -3.593 1.00 95.81 231 GLU A CA 1
ATOM 1798 C C . GLU A 1 231 ? 4.544 -2.447 -4.533 1.00 95.81 231 GLU A C 1
ATOM 1800 O O . GLU A 1 231 ? 4.751 -3.398 -5.292 1.00 95.81 231 GLU A O 1
ATOM 1805 N N . LEU A 1 232 ? 3.408 -1.738 -4.570 1.00 97.81 232 LEU A N 1
ATOM 1806 C CA . LEU A 1 232 ? 2.282 -2.039 -5.459 1.00 97.81 232 LEU A CA 1
ATOM 1807 C C . LEU A 1 232 ? 2.636 -1.891 -6.940 1.00 97.81 232 LEU A C 1
ATOM 1809 O O . LEU A 1 232 ? 2.334 -2.781 -7.736 1.00 97.81 232 LEU A O 1
ATOM 1813 N N . LEU A 1 233 ? 3.325 -0.813 -7.321 1.00 97.38 233 LEU A N 1
ATOM 1814 C CA . LEU A 1 233 ? 3.738 -0.599 -8.708 1.00 97.38 233 LEU A CA 1
ATOM 1815 C C . LEU A 1 233 ? 4.729 -1.672 -9.186 1.00 97.38 233 LEU A C 1
ATOM 1817 O O . LEU A 1 233 ? 4.698 -2.078 -10.347 1.00 97.38 233 LEU A O 1
ATOM 1821 N N . THR A 1 234 ? 5.576 -2.177 -8.285 1.00 97.88 234 THR A N 1
ATOM 1822 C CA . THR A 1 234 ? 6.495 -3.288 -8.569 1.00 97.88 234 THR A CA 1
ATOM 1823 C C . THR A 1 234 ? 5.747 -4.597 -8.803 1.00 97.88 234 THR A C 1
ATOM 1825 O O . THR A 1 234 ? 6.064 -5.324 -9.748 1.00 97.88 234 THR A O 1
ATOM 1828 N N . ILE A 1 235 ? 4.736 -4.889 -7.978 1.00 97.69 235 ILE A N 1
ATOM 1829 C CA . ILE A 1 235 ? 3.865 -6.056 -8.169 1.00 97.69 235 ILE A CA 1
ATOM 1830 C C . ILE A 1 235 ? 3.127 -5.939 -9.503 1.00 97.69 235 ILE A C 1
ATOM 1832 O O . ILE A 1 235 ? 3.179 -6.875 -10.297 1.00 97.69 235 ILE A O 1
ATOM 1836 N N . PHE A 1 236 ? 2.539 -4.778 -9.799 1.00 96.69 236 PHE A N 1
ATOM 1837 C CA . PHE A 1 236 ? 1.868 -4.516 -11.072 1.00 96.69 236 PHE A CA 1
ATOM 1838 C C . PHE A 1 236 ? 2.794 -4.740 -12.277 1.00 96.69 236 PHE A C 1
ATOM 1840 O O . PHE A 1 236 ? 2.427 -5.448 -13.217 1.00 96.69 236 PHE A O 1
ATOM 1847 N N . ALA A 1 237 ? 4.015 -4.192 -12.237 1.00 96.50 237 ALA A N 1
ATOM 1848 C CA . ALA A 1 237 ? 5.003 -4.371 -13.298 1.00 96.50 237 ALA A CA 1
ATOM 1849 C C . ALA A 1 237 ? 5.285 -5.857 -13.559 1.00 96.50 237 ALA A C 1
ATOM 1851 O O . ALA A 1 237 ? 5.290 -6.308 -14.704 1.00 96.50 237 ALA A O 1
ATOM 1852 N N . TRP A 1 238 ? 5.492 -6.631 -12.492 1.00 97.00 238 TRP A N 1
ATOM 1853 C CA . TRP A 1 238 ? 5.760 -8.060 -12.603 1.00 97.00 238 TRP A CA 1
ATOM 1854 C C . TRP A 1 238 ? 4.544 -8.841 -13.102 1.00 97.00 238 TRP A C 1
ATOM 1856 O O . TRP A 1 238 ? 4.702 -9.670 -13.994 1.00 97.00 238 TRP A O 1
ATOM 1866 N N . GLU A 1 239 ? 3.341 -8.562 -12.597 1.00 95.31 239 GLU A N 1
ATOM 1867 C CA . GLU A 1 239 ? 2.109 -9.248 -13.010 1.00 95.31 239 GLU A CA 1
ATOM 1868 C C . GLU A 1 239 ? 1.759 -9.011 -14.484 1.00 95.31 239 GLU A C 1
ATOM 1870 O O . GLU A 1 239 ? 1.149 -9.871 -15.114 1.00 95.31 239 GLU A O 1
ATOM 1875 N N . ARG A 1 240 ? 2.097 -7.843 -15.037 1.00 91.50 240 ARG A N 1
ATOM 1876 C CA . ARG A 1 240 ? 1.788 -7.487 -16.430 1.00 91.50 240 ARG A CA 1
ATOM 1877 C C . ARG A 1 240 ? 2.905 -7.832 -17.413 1.00 91.50 240 ARG A C 1
ATOM 1879 O O . ARG A 1 240 ? 2.607 -8.259 -18.520 1.00 91.50 240 ARG A O 1
ATOM 1886 N N . GLY A 1 241 ? 4.165 -7.641 -17.029 1.00 90.62 241 GLY A N 1
ATOM 1887 C CA . GLY A 1 241 ? 5.307 -7.793 -17.935 1.00 90.62 241 GLY A CA 1
ATOM 1888 C C . GLY A 1 241 ? 6.053 -9.126 -17.830 1.00 90.62 241 GLY A C 1
ATOM 1889 O O . GLY A 1 241 ? 6.849 -9.449 -18.709 1.00 90.62 241 GLY A O 1
ATOM 1890 N N . CYS A 1 242 ? 5.843 -9.903 -16.761 1.00 92.31 242 CYS A N 1
ATOM 1891 C CA . CYS A 1 242 ? 6.637 -11.102 -16.490 1.00 92.31 242 CYS A CA 1
ATOM 1892 C C . CYS A 1 242 ? 5.800 -12.319 -16.082 1.00 92.31 242 CYS A C 1
ATOM 1894 O O . CYS A 1 242 ? 5.804 -13.323 -16.791 1.00 92.31 242 CYS A O 1
ATOM 1896 N N . GLY A 1 243 ? 5.142 -12.267 -14.920 1.00 91.12 243 GLY A N 1
ATOM 1897 C CA . GLY A 1 243 ? 4.332 -13.356 -14.358 1.00 91.12 243 GLY A CA 1
ATOM 1898 C C . GLY A 1 243 ? 5.096 -14.639 -13.993 1.00 91.12 243 GLY A C 1
ATOM 1899 O O . GLY A 1 243 ? 4.471 -15.648 -13.683 1.00 91.12 243 GLY A O 1
ATOM 1900 N N . LYS A 1 244 ? 6.435 -14.638 -14.048 1.00 93.12 244 LYS A N 1
ATOM 1901 C CA . LYS A 1 244 ? 7.296 -15.809 -13.791 1.00 93.12 244 LYS A CA 1
ATOM 1902 C C . LYS A 1 244 ? 8.096 -15.650 -12.502 1.00 93.12 244 LYS A C 1
ATOM 1904 O O . LYS A 1 244 ? 8.571 -14.555 -12.204 1.00 93.12 244 LYS A O 1
ATOM 1909 N N . ASP A 1 245 ? 8.357 -16.754 -11.806 1.00 91.69 245 ASP A N 1
ATOM 1910 C CA . ASP A 1 245 ? 9.211 -16.780 -10.604 1.00 91.69 245 ASP A CA 1
ATOM 1911 C C . ASP A 1 245 ? 10.676 -16.436 -10.911 1.00 91.69 245 ASP A C 1
ATOM 1913 O O . ASP A 1 245 ? 11.369 -15.776 -10.131 1.00 91.69 245 ASP A O 1
ATOM 1917 N N . ALA A 1 246 ? 11.160 -16.865 -12.079 1.00 93.19 246 ALA A N 1
ATOM 1918 C CA . ALA A 1 246 ? 12.513 -16.608 -12.546 1.00 93.19 246 ALA A CA 1
ATOM 1919 C C . ALA A 1 246 ? 12.532 -15.473 -13.581 1.00 93.19 246 ALA A C 1
ATOM 1921 O O . ALA A 1 246 ? 12.069 -15.634 -14.706 1.00 93.19 246 ALA A O 1
ATOM 1922 N N . PHE A 1 247 ? 13.124 -14.336 -13.209 1.00 94.00 247 PHE A N 1
ATOM 1923 C CA . PHE A 1 247 ? 13.289 -13.169 -14.086 1.00 94.00 247 PHE A CA 1
ATOM 1924 C C . PHE A 1 247 ? 14.561 -12.370 -13.767 1.00 94.00 247 PHE A C 1
ATOM 1926 O O . PHE A 1 247 ? 15.233 -12.640 -12.768 1.00 94.00 247 PHE A O 1
ATOM 1933 N N . SER A 1 248 ? 14.924 -11.398 -14.605 1.00 92.19 248 SER A N 1
ATOM 1934 C CA . SER A 1 248 ? 16.069 -10.508 -14.363 1.00 92.19 248 SER A CA 1
ATOM 1935 C C . SER A 1 248 ? 15.678 -9.341 -13.451 1.00 92.19 248 SER A C 1
ATOM 1937 O O . SER A 1 248 ? 14.778 -8.575 -13.787 1.00 92.19 248 SER A O 1
ATOM 1939 N N . LEU A 1 249 ? 16.375 -9.164 -12.318 1.00 92.00 249 LEU A N 1
ATOM 1940 C CA . LEU A 1 249 ? 16.144 -8.019 -11.422 1.00 92.00 249 LEU A CA 1
ATOM 1941 C C . LEU A 1 249 ? 16.424 -6.684 -12.121 1.00 92.00 249 LEU A C 1
ATOM 1943 O O . LEU A 1 249 ? 15.699 -5.726 -11.894 1.00 92.00 249 LEU A O 1
ATOM 1947 N N . ALA A 1 250 ? 17.426 -6.638 -13.004 1.00 90.06 250 ALA A N 1
ATOM 1948 C CA . ALA A 1 250 ? 17.746 -5.447 -13.789 1.00 90.06 250 ALA A CA 1
ATOM 1949 C C . ALA A 1 250 ? 16.577 -5.054 -14.701 1.00 90.06 250 ALA A C 1
ATOM 1951 O O . ALA A 1 250 ? 16.162 -3.899 -14.733 1.00 90.06 250 ALA A O 1
ATOM 1952 N N . GLN A 1 251 ? 16.011 -6.046 -15.393 1.00 92.75 251 GLN A N 1
ATOM 1953 C CA . GLN A 1 251 ? 14.869 -5.868 -16.287 1.00 92.75 251 GLN A CA 1
ATOM 1954 C C . GLN A 1 251 ? 13.619 -5.436 -15.515 1.00 92.75 251 GLN A C 1
ATOM 1956 O O . GLN A 1 251 ? 12.937 -4.487 -15.902 1.00 92.75 251 GLN A O 1
ATOM 1961 N N . GLY A 1 252 ? 13.344 -6.099 -14.388 1.00 94.88 252 GLY A N 1
ATOM 1962 C CA . GLY A 1 252 ? 12.233 -5.743 -13.512 1.00 94.88 252 GLY A CA 1
ATOM 1963 C C . GLY A 1 252 ? 12.374 -4.325 -12.968 1.00 94.88 252 GLY A C 1
ATOM 1964 O O . GLY A 1 252 ? 11.442 -3.534 -13.068 1.00 94.88 252 GLY A O 1
ATOM 1965 N N . PHE A 1 253 ? 13.562 -3.955 -12.487 1.00 94.62 253 PHE A N 1
ATOM 1966 C CA . PHE A 1 253 ? 13.807 -2.619 -11.952 1.00 94.62 253 PHE A CA 1
ATOM 1967 C C . PHE A 1 253 ? 13.658 -1.549 -13.037 1.00 94.62 253 PHE A C 1
ATOM 1969 O O . PHE A 1 253 ? 12.949 -0.564 -12.842 1.00 94.62 253 PHE A O 1
ATOM 1976 N N . ARG A 1 254 ? 14.213 -1.797 -14.231 1.00 93.25 254 ARG A N 1
ATOM 1977 C CA . ARG A 1 254 ? 14.058 -0.925 -15.402 1.00 93.25 254 ARG A CA 1
ATOM 1978 C C . ARG A 1 254 ? 12.595 -0.706 -15.785 1.00 93.25 254 ARG A C 1
ATOM 1980 O O . ARG A 1 254 ? 12.238 0.392 -16.217 1.00 93.25 254 ARG A O 1
ATOM 1987 N N . SER A 1 255 ? 11.773 -1.742 -15.635 1.00 95.25 255 SER A N 1
ATOM 1988 C CA . SER A 1 255 ? 10.336 -1.706 -15.916 1.00 95.25 255 SER A CA 1
ATOM 1989 C C . SER A 1 255 ? 9.591 -0.821 -14.923 1.00 95.25 255 SER A C 1
ATOM 1991 O O . SER A 1 255 ? 8.821 0.041 -15.339 1.00 95.25 255 SER A O 1
ATOM 1993 N N . VAL A 1 256 ? 9.876 -0.967 -13.625 1.00 96.44 256 VAL A N 1
ATOM 1994 C CA . VAL A 1 256 ? 9.281 -0.125 -12.574 1.00 96.44 256 VAL A CA 1
ATOM 1995 C C . VAL A 1 256 ? 9.628 1.347 -12.792 1.00 96.44 256 VAL A C 1
ATOM 1997 O O . VAL A 1 256 ? 8.745 2.198 -12.773 1.00 96.44 256 VAL A O 1
ATOM 2000 N N . LEU A 1 257 ? 10.889 1.653 -13.093 1.00 94.75 257 LEU A N 1
ATOM 2001 C CA . LEU A 1 257 ? 11.324 3.020 -13.395 1.00 94.75 257 LEU A CA 1
ATOM 2002 C C . LEU A 1 257 ? 10.637 3.585 -14.641 1.00 94.75 257 LEU A C 1
ATOM 2004 O O . LEU A 1 257 ? 10.271 4.755 -14.662 1.00 94.75 257 LEU A O 1
ATOM 2008 N N . GLY A 1 258 ? 10.419 2.754 -15.665 1.00 94.44 258 GLY A N 1
ATOM 2009 C CA . GLY A 1 258 ? 9.651 3.134 -16.850 1.00 94.44 258 GLY A CA 1
ATOM 2010 C C . GLY A 1 258 ? 8.202 3.507 -16.522 1.00 94.44 258 GLY A C 1
ATOM 2011 O O . GLY A 1 258 ? 7.715 4.520 -17.016 1.00 94.44 258 GLY A O 1
ATOM 2012 N N . LEU A 1 259 ? 7.539 2.752 -15.639 1.00 95.56 259 LEU A N 1
ATOM 2013 C CA . LEU A 1 259 ? 6.189 3.082 -15.168 1.00 95.56 259 LEU A CA 1
ATOM 2014 C C . LEU A 1 259 ? 6.160 4.393 -14.375 1.00 95.56 259 LEU A C 1
ATOM 2016 O O . LEU A 1 259 ? 5.278 5.217 -14.598 1.00 95.56 259 LEU A O 1
ATOM 2020 N N . ILE A 1 260 ? 7.144 4.622 -13.500 1.00 95.38 260 ILE A N 1
ATOM 2021 C CA . ILE A 1 260 ? 7.283 5.883 -12.755 1.00 95.38 260 ILE A CA 1
ATOM 2022 C C . ILE A 1 260 ? 7.454 7.064 -13.721 1.00 95.38 260 ILE A C 1
ATOM 2024 O O . ILE A 1 260 ? 6.811 8.095 -13.555 1.00 95.38 260 ILE A O 1
ATOM 2028 N N . GLN A 1 261 ? 8.267 6.928 -14.772 1.00 94.31 261 GLN A N 1
ATOM 2029 C CA . GLN A 1 261 ? 8.427 7.978 -15.789 1.00 94.31 261 GLN A CA 1
ATOM 2030 C C . GLN A 1 261 ? 7.122 8.305 -16.530 1.00 94.31 261 GLN A C 1
ATOM 2032 O O . GLN A 1 261 ? 6.964 9.421 -17.025 1.00 94.31 261 GLN A O 1
ATOM 2037 N N . GLN A 1 262 ? 6.200 7.343 -16.595 1.00 93.00 262 GLN A N 1
ATOM 2038 C CA . GLN A 1 262 ? 4.880 7.461 -17.211 1.00 93.00 262 GLN A CA 1
ATOM 2039 C C . GLN A 1 262 ? 3.758 7.578 -16.170 1.00 93.00 262 GLN A C 1
ATOM 2041 O O . GLN A 1 262 ? 2.619 7.215 -16.457 1.00 93.00 262 GLN A O 1
ATOM 2046 N N . TYR A 1 263 ? 4.043 8.108 -14.974 1.00 94.25 263 TYR A N 1
ATOM 2047 C CA . TYR A 1 263 ? 3.071 8.178 -13.877 1.00 94.25 263 TYR A CA 1
ATOM 2048 C C . TYR A 1 263 ? 1.738 8.846 -14.270 1.00 94.25 263 TYR A C 1
ATOM 2050 O O . TYR A 1 263 ? 0.671 8.426 -13.830 1.00 94.25 263 TYR A O 1
ATOM 2058 N N . GLN A 1 264 ? 1.768 9.830 -15.175 1.00 93.88 264 GLN A N 1
ATOM 2059 C CA . GLN A 1 264 ? 0.576 10.506 -15.708 1.00 93.88 264 GLN A CA 1
ATOM 2060 C C . GLN A 1 264 ? -0.367 9.560 -16.478 1.00 93.88 264 GLN A C 1
ATOM 2062 O O . GLN A 1 264 ? -1.532 9.879 -16.706 1.00 93.88 264 GLN A O 1
ATOM 2067 N N . GLY A 1 265 ? 0.119 8.391 -16.894 1.00 91.06 265 GLY A N 1
ATOM 2068 C CA . GLY A 1 265 ? -0.649 7.323 -17.528 1.00 91.06 265 GLY A CA 1
ATOM 2069 C C . GLY A 1 265 ? -1.233 6.297 -16.552 1.00 91.06 265 GLY A C 1
ATOM 2070 O O . GLY A 1 265 ? -2.090 5.516 -16.958 1.00 91.06 265 GLY A O 1
ATOM 2071 N N . LEU A 1 266 ? -0.804 6.281 -15.284 1.00 93.81 266 LEU A N 1
ATOM 2072 C CA . LEU A 1 266 ? -1.097 5.177 -14.368 1.00 93.81 266 LEU A CA 1
ATOM 2073 C C . LEU A 1 266 ? -2.528 5.218 -13.822 1.00 93.81 266 LEU A C 1
ATOM 2075 O O . LEU A 1 266 ? -2.969 6.204 -13.225 1.00 93.81 266 LEU A O 1
ATOM 2079 N N . ARG A 1 267 ? -3.218 4.090 -13.999 1.00 95.06 267 ARG A N 1
ATOM 2080 C CA . ARG A 1 267 ? -4.486 3.721 -13.362 1.00 95.06 267 ARG A CA 1
ATOM 2081 C C . ARG A 1 267 ? -4.407 2.246 -12.995 1.00 95.06 267 ARG A C 1
ATOM 2083 O O . ARG A 1 267 ? -4.571 1.389 -13.855 1.00 95.06 267 ARG A O 1
ATOM 2090 N N . VAL A 1 268 ? -4.085 1.965 -11.744 1.00 95.12 268 VAL A N 1
ATOM 2091 C CA . VAL A 1 268 ? -3.791 0.620 -11.254 1.00 95.12 268 VAL A CA 1
ATOM 2092 C C . VAL A 1 268 ? -4.757 0.283 -10.127 1.00 95.12 268 VAL A C 1
ATOM 2094 O O . VAL A 1 268 ? -4.928 1.068 -9.199 1.00 95.12 268 VAL A O 1
ATOM 2097 N N . PHE A 1 269 ? -5.393 -0.880 -10.217 1.00 95.56 269 PHE A N 1
ATOM 2098 C CA . PHE A 1 269 ? -6.226 -1.451 -9.163 1.00 95.56 269 PHE A CA 1
ATOM 2099 C C . PHE A 1 269 ? -6.285 -2.972 -9.329 1.00 95.56 269 PHE A C 1
ATOM 2101 O O . PHE A 1 269 ? -5.920 -3.505 -10.380 1.00 95.56 269 PHE A O 1
ATOM 2108 N N . TRP A 1 270 ? -6.765 -3.662 -8.298 1.00 95.94 270 TRP A N 1
ATOM 2109 C CA . TRP A 1 270 ? -6.963 -5.108 -8.295 1.00 95.94 270 TRP A CA 1
ATOM 2110 C C . TRP A 1 270 ? -8.377 -5.436 -7.838 1.00 95.94 270 TRP A C 1
ATOM 2112 O O . TRP A 1 270 ? -8.965 -4.689 -7.064 1.00 95.94 270 TRP A O 1
ATOM 2122 N N . THR A 1 271 ? -8.898 -6.583 -8.269 1.00 94.38 271 THR A N 1
ATOM 2123 C CA . THR A 1 271 ? -10.233 -7.070 -7.883 1.00 94.38 271 THR A CA 1
ATOM 2124 C C . THR A 1 271 ? -10.200 -8.258 -6.910 1.00 94.38 271 THR A C 1
ATOM 2126 O O . THR A 1 271 ? -11.201 -8.948 -6.692 1.00 94.38 271 THR A O 1
ATOM 2129 N N . VAL A 1 272 ? -9.030 -8.486 -6.297 1.00 92.88 272 VAL A N 1
ATOM 2130 C CA . VAL A 1 272 ? -8.757 -9.631 -5.415 1.00 92.88 272 VAL A CA 1
ATOM 2131 C C . VAL A 1 272 ? -9.616 -9.618 -4.147 1.00 92.88 272 VAL A C 1
ATOM 2133 O O . VAL A 1 272 ? -10.130 -10.665 -3.766 1.00 92.88 272 VAL A O 1
ATOM 2136 N N . ASN A 1 273 ? -9.830 -8.447 -3.533 1.00 94.19 273 ASN A N 1
ATOM 2137 C CA . ASN A 1 273 ? -10.624 -8.325 -2.304 1.00 94.19 273 ASN A CA 1
ATOM 2138 C C . ASN A 1 273 ? -11.967 -7.607 -2.510 1.00 94.19 273 ASN A C 1
ATOM 2140 O O . ASN A 1 273 ? -12.920 -7.890 -1.800 1.00 94.19 273 ASN A O 1
ATOM 2144 N N . TYR A 1 274 ? -12.110 -6.771 -3.538 1.00 93.81 274 TYR A N 1
ATOM 2145 C CA . TYR A 1 274 ? -13.366 -6.099 -3.918 1.00 93.81 274 TYR A CA 1
ATOM 2146 C C . TYR A 1 274 ? -13.573 -6.183 -5.441 1.00 93.81 274 TYR A C 1
ATOM 2148 O O . TYR A 1 274 ? -12.623 -6.433 -6.167 1.00 93.81 274 TYR A O 1
ATOM 2156 N N . SER A 1 275 ? -14.798 -6.095 -5.967 1.00 90.50 275 SER A N 1
ATOM 2157 C CA . SER A 1 275 ? -15.069 -6.152 -7.427 1.00 90.50 275 SER A CA 1
ATOM 2158 C C . SER A 1 275 ? -16.069 -5.083 -7.844 1.00 90.50 275 SER A C 1
ATOM 2160 O O . SER A 1 275 ? -16.672 -4.409 -7.017 1.00 90.50 275 SER A O 1
ATOM 2162 N N . LEU A 1 276 ? -16.240 -4.957 -9.160 1.00 91.81 276 LEU A N 1
ATOM 2163 C CA . LEU A 1 276 ? -17.236 -4.100 -9.798 1.00 91.81 276 LEU A CA 1
ATOM 2164 C C . LEU A 1 276 ? -18.639 -4.736 -9.855 1.00 91.81 276 LEU A C 1
ATOM 2166 O O . LEU A 1 276 ? -19.536 -4.146 -10.453 1.00 91.81 276 LEU A O 1
ATOM 2170 N N . GLU A 1 277 ? -18.804 -5.944 -9.305 1.00 91.38 277 GLU A N 1
ATOM 2171 C CA . GLU A 1 277 ? -20.050 -6.721 -9.347 1.00 91.38 277 GLU A CA 1
ATOM 2172 C C . GLU A 1 277 ? -21.101 -6.171 -8.382 1.00 91.38 277 GLU A C 1
ATOM 2174 O O . GLU A 1 277 ? -22.271 -6.070 -8.745 1.00 91.38 277 GLU A O 1
ATOM 2179 N N . ASP A 1 278 ? -20.684 -5.796 -7.170 1.00 92.69 278 ASP A N 1
ATOM 2180 C CA . ASP A 1 278 ? -21.558 -5.088 -6.240 1.00 92.69 278 ASP A CA 1
ATOM 2181 C C . ASP A 1 278 ? -21.808 -3.661 -6.761 1.00 92.69 278 ASP A C 1
ATOM 2183 O O . ASP A 1 278 ? -20.837 -2.958 -7.060 1.00 92.69 278 ASP A O 1
ATOM 2187 N N . PRO A 1 279 ? -23.067 -3.201 -6.882 1.00 93.56 279 PRO A N 1
ATOM 2188 C CA . PRO A 1 279 ? -23.364 -1.888 -7.450 1.00 93.56 279 PRO A CA 1
ATOM 2189 C C . PRO A 1 279 ? -22.723 -0.728 -6.681 1.00 93.56 279 PRO A C 1
ATOM 2191 O O . PRO A 1 279 ? -22.133 0.163 -7.293 1.00 93.56 279 PRO A O 1
ATOM 2194 N N . THR A 1 280 ? -22.783 -0.754 -5.346 1.00 94.31 280 THR A N 1
ATOM 2195 C CA . THR A 1 280 ? -22.278 0.332 -4.494 1.00 94.31 280 THR A CA 1
ATOM 2196 C C . THR A 1 280 ? -20.758 0.427 -4.576 1.00 94.31 280 THR A C 1
ATOM 2198 O O . THR A 1 280 ? -20.206 1.506 -4.818 1.00 94.31 280 THR A O 1
ATOM 2201 N N . VAL A 1 281 ? -20.069 -0.707 -4.424 1.00 95.44 281 VAL A N 1
ATOM 2202 C CA . VAL A 1 281 ? -18.606 -0.779 -4.532 1.00 95.44 281 VAL A CA 1
ATOM 2203 C C . VAL A 1 281 ? -18.161 -0.487 -5.966 1.00 95.44 281 VAL A C 1
ATOM 2205 O O . VAL A 1 281 ? -17.216 0.272 -6.180 1.00 95.44 281 VAL A O 1
ATOM 2208 N N . GLY A 1 282 ? -18.869 -1.019 -6.961 1.00 95.19 282 GLY A N 1
ATOM 2209 C CA . GLY A 1 282 ? -18.559 -0.838 -8.373 1.00 95.19 282 GLY A CA 1
ATOM 2210 C C . GLY A 1 282 ? -18.634 0.617 -8.829 1.00 95.19 282 GLY A C 1
ATOM 2211 O O . GLY A 1 282 ? -17.704 1.113 -9.470 1.00 95.19 282 GLY A O 1
ATOM 2212 N N . ASP A 1 283 ? -19.692 1.333 -8.451 1.00 95.81 283 ASP A N 1
ATOM 2213 C CA . ASP A 1 283 ? -19.846 2.759 -8.759 1.00 95.81 283 ASP A CA 1
ATOM 2214 C C . ASP A 1 283 ? -18.806 3.623 -8.043 1.00 95.81 283 ASP A C 1
ATOM 2216 O O . ASP A 1 283 ? -18.330 4.627 -8.582 1.00 95.81 283 ASP A O 1
ATOM 2220 N N . PHE A 1 284 ? -18.406 3.242 -6.831 1.00 96.19 284 PHE A N 1
ATOM 2221 C CA . PHE A 1 284 ? -17.315 3.913 -6.135 1.00 96.19 284 PHE A CA 1
ATOM 2222 C C . PHE A 1 284 ? -15.961 3.700 -6.826 1.00 96.19 284 PHE A C 1
ATOM 2224 O O . PHE A 1 284 ? -15.238 4.668 -7.063 1.00 96.19 284 PHE A O 1
ATOM 2231 N N . LEU A 1 285 ? -15.638 2.466 -7.220 1.00 95.56 285 LEU A N 1
ATOM 2232 C CA . LEU A 1 285 ? -14.394 2.145 -7.925 1.00 95.56 285 LEU A CA 1
ATOM 2233 C C . LEU A 1 285 ? -14.282 2.884 -9.262 1.00 95.56 285 LEU A C 1
ATOM 2235 O O . LEU A 1 285 ? -13.222 3.425 -9.571 1.00 95.56 285 LEU A O 1
ATOM 2239 N N . ARG A 1 286 ? -15.369 2.979 -10.041 1.00 95.00 286 ARG A N 1
ATOM 2240 C CA . ARG A 1 286 ? -15.374 3.766 -11.289 1.00 95.00 286 ARG A CA 1
ATOM 2241 C C . ARG A 1 286 ? -15.009 5.229 -11.029 1.00 95.00 286 ARG A C 1
ATOM 2243 O O . ARG A 1 286 ? -14.116 5.752 -11.693 1.00 95.00 286 ARG A O 1
ATOM 2250 N N . ARG A 1 287 ? -15.609 5.849 -10.006 1.00 95.75 287 ARG A N 1
ATOM 2251 C CA . ARG A 1 287 ? -15.290 7.228 -9.594 1.00 95.75 287 ARG A CA 1
ATOM 2252 C C . ARG A 1 287 ? -13.837 7.384 -9.140 1.00 95.75 287 ARG A C 1
ATOM 2254 O O . ARG A 1 287 ? -13.197 8.372 -9.487 1.00 95.75 287 ARG A O 1
ATOM 2261 N N . GLN A 1 288 ? -13.290 6.412 -8.408 1.00 94.31 288 GLN A N 1
ATOM 2262 C CA . GLN A 1 288 ? -11.876 6.419 -8.018 1.00 94.31 288 GLN A CA 1
ATOM 2263 C C . GLN A 1 288 ? -10.944 6.397 -9.238 1.00 94.31 288 GLN A C 1
ATOM 2265 O O . GLN A 1 288 ? -9.992 7.171 -9.305 1.00 94.31 288 GLN A O 1
ATOM 2270 N N . LEU A 1 289 ? -11.239 5.564 -10.239 1.00 92.38 289 LEU A N 1
ATOM 2271 C CA . LEU A 1 289 ? -10.421 5.433 -11.451 1.00 92.38 289 LEU A CA 1
ATOM 2272 C C . LEU A 1 289 ? -10.473 6.669 -12.368 1.00 92.38 289 LEU A C 1
ATOM 2274 O O . LEU A 1 289 ? -9.589 6.857 -13.212 1.00 92.38 289 LEU A O 1
ATOM 2278 N N . GLU A 1 290 ? -11.477 7.527 -12.205 1.00 93.62 290 GLU A N 1
ATOM 2279 C CA . GLU A 1 290 ? -11.606 8.801 -12.918 1.00 93.62 290 GLU A CA 1
ATOM 2280 C C . GLU A 1 290 ? -10.778 9.938 -12.302 1.00 93.62 290 GLU A C 1
ATOM 2282 O O . GLU A 1 290 ? -10.567 10.956 -12.965 1.00 93.62 290 GLU A O 1
ATOM 2287 N N . ARG A 1 291 ? -10.249 9.760 -11.083 1.00 94.00 291 ARG A N 1
ATOM 2288 C CA . ARG A 1 291 ? -9.441 10.771 -10.387 1.00 94.00 291 ARG A CA 1
ATOM 2289 C C . ARG A 1 291 ? -8.168 11.160 -11.162 1.00 94.00 291 ARG A C 1
ATOM 2291 O O . ARG A 1 291 ? -7.699 10.410 -12.030 1.00 94.00 291 ARG A O 1
ATOM 2298 N N . PRO A 1 292 ? -7.579 12.335 -10.849 1.00 95.56 292 PRO A N 1
ATOM 2299 C CA . PRO A 1 292 ? -6.295 12.744 -11.408 1.00 95.56 292 PRO A CA 1
ATOM 2300 C C . PRO A 1 292 ? -5.214 11.685 -11.177 1.00 95.56 292 PRO A C 1
ATOM 2302 O O . PRO A 1 292 ? -5.037 11.192 -10.068 1.00 95.56 292 PRO A O 1
ATOM 2305 N N . ARG A 1 293 ? -4.488 11.348 -12.243 1.00 95.56 293 ARG A N 1
ATOM 2306 C CA . ARG A 1 293 ? -3.452 10.309 -12.239 1.00 95.56 293 ARG A CA 1
ATOM 2307 C C . ARG A 1 293 ? -2.157 10.807 -11.568 1.00 95.56 293 ARG A C 1
ATOM 2309 O O . ARG A 1 293 ? -1.884 12.008 -11.636 1.00 95.56 293 ARG A O 1
ATOM 2316 N N . PRO A 1 294 ? -1.348 9.914 -10.966 1.00 96.44 294 PRO A N 1
ATOM 2317 C CA . PRO A 1 294 ? -1.510 8.463 -10.952 1.00 96.44 294 PRO A CA 1
ATOM 2318 C C . PRO A 1 294 ? -2.576 8.031 -9.944 1.00 96.44 294 PRO A C 1
ATOM 2320 O O . PRO A 1 294 ? -2.619 8.546 -8.829 1.00 96.44 294 PRO A O 1
ATOM 2323 N N . VAL A 1 295 ? -3.400 7.063 -10.346 1.00 97.12 295 VAL A N 1
ATOM 2324 C CA . VAL A 1 295 ? -4.319 6.359 -9.443 1.00 97.12 295 VAL A CA 1
ATOM 2325 C C . VAL A 1 295 ? -3.750 4.968 -9.212 1.00 97.12 295 VAL A C 1
ATOM 2327 O O . VAL A 1 295 ? -3.551 4.222 -10.173 1.00 97.12 295 VAL A O 1
ATOM 2330 N N . ILE A 1 296 ? -3.464 4.631 -7.960 1.00 97.75 296 ILE A N 1
ATOM 2331 C CA . ILE A 1 296 ? -2.996 3.304 -7.550 1.00 97.75 296 ILE A CA 1
ATOM 2332 C C . ILE A 1 296 ? -3.834 2.916 -6.334 1.00 97.75 296 ILE A C 1
ATOM 2334 O 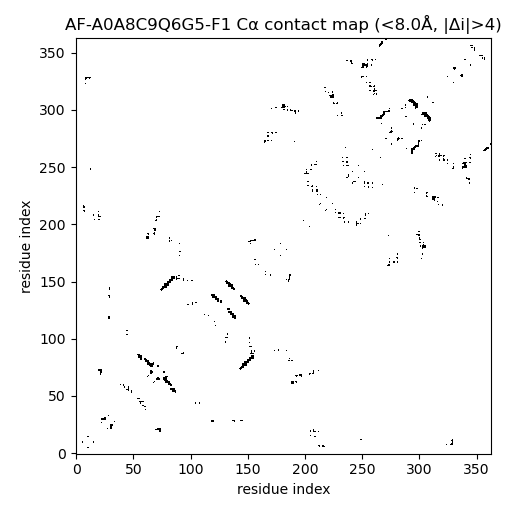O . ILE A 1 296 ? -3.553 3.367 -5.229 1.00 97.75 296 ILE A O 1
ATOM 2338 N N . LEU A 1 297 ? -4.886 2.126 -6.537 1.00 97.75 297 LEU A N 1
ATOM 2339 C CA . LEU A 1 297 ? -5.777 1.712 -5.453 1.00 97.75 297 LEU A CA 1
ATOM 2340 C C . LEU A 1 297 ? -5.160 0.574 -4.644 1.00 97.75 297 LEU A C 1
ATOM 2342 O O . LEU A 1 297 ? -4.658 -0.399 -5.215 1.00 97.75 297 LEU A O 1
ATOM 2346 N N . ASP A 1 298 ? -5.220 0.693 -3.316 1.00 97.94 298 ASP A N 1
ATOM 2347 C CA . ASP A 1 298 ? -4.812 -0.367 -2.402 1.00 97.94 298 ASP A CA 1
ATOM 2348 C C . ASP A 1 298 ? -5.670 -1.618 -2.656 1.00 97.94 298 ASP A C 1
ATOM 2350 O O . ASP A 1 298 ? -6.894 -1.551 -2.530 1.00 97.94 298 ASP A O 1
ATOM 2354 N N . PRO A 1 299 ? -5.083 -2.783 -2.979 1.00 96.81 299 PRO A N 1
ATOM 2355 C CA . PRO A 1 299 ? -5.836 -4.023 -3.165 1.00 96.81 299 PRO A CA 1
ATOM 2356 C C . PRO A 1 299 ? -6.655 -4.445 -1.936 1.00 96.81 299 PRO A C 1
ATOM 2358 O O . PRO A 1 299 ? -7.534 -5.291 -2.079 1.00 96.81 299 PRO A O 1
ATOM 2361 N N . ALA A 1 300 ? -6.366 -3.921 -0.742 1.00 96.38 300 ALA A N 1
ATOM 2362 C CA . ALA A 1 300 ? -7.085 -4.235 0.493 1.00 96.38 300 ALA A CA 1
ATOM 2363 C C . ALA A 1 300 ? -8.228 -3.254 0.826 1.00 96.38 300 ALA A C 1
ATOM 2365 O O . ALA A 1 300 ? -9.228 -3.679 1.406 1.00 96.38 300 ALA A O 1
ATOM 2366 N N . ASP A 1 301 ? -8.104 -1.983 0.430 1.00 97.56 301 ASP A N 1
ATOM 2367 C CA . ASP A 1 301 ? -9.030 -0.892 0.760 1.00 97.56 301 ASP A CA 1
ATOM 2368 C C . ASP A 1 301 ? -9.383 -0.082 -0.509 1.00 97.56 301 ASP A C 1
ATOM 2370 O O . ASP A 1 301 ? -8.535 0.646 -1.031 1.00 97.56 301 ASP A O 1
ATOM 2374 N N . PRO A 1 302 ? -10.631 -0.156 -1.015 1.00 96.56 302 PRO A N 1
ATOM 2375 C CA . PRO A 1 302 ? -11.023 0.524 -2.248 1.00 96.56 302 PRO A CA 1
ATOM 2376 C C . PRO A 1 302 ? -11.038 2.055 -2.115 1.00 96.56 302 PRO A C 1
ATOM 2378 O O . PRO A 1 302 ? -11.069 2.753 -3.129 1.00 96.56 302 PRO A O 1
ATOM 2381 N N . THR A 1 303 ? -11.036 2.593 -0.890 1.00 97.56 303 THR A N 1
ATOM 2382 C CA . THR A 1 303 ? -11.025 4.039 -0.617 1.00 97.56 303 THR A CA 1
ATOM 2383 C C . THR A 1 303 ? -9.624 4.634 -0.669 1.00 97.56 303 THR A C 1
ATOM 2385 O O . THR A 1 303 ? -9.481 5.849 -0.853 1.00 97.56 303 THR A O 1
ATOM 2388 N N . TRP A 1 304 ? -8.592 3.798 -0.533 1.00 97.44 304 TRP A N 1
ATOM 2389 C CA . TRP A 1 304 ? -7.218 4.253 -0.423 1.00 97.44 304 TRP A CA 1
ATOM 2390 C C . TRP A 1 304 ? -6.504 4.246 -1.775 1.00 97.44 304 TRP A C 1
ATOM 2392 O O . TRP A 1 304 ? -5.884 3.269 -2.191 1.00 97.44 304 TRP A O 1
ATOM 2402 N N . ASP A 1 305 ? -6.568 5.383 -2.463 1.00 97.50 305 ASP A N 1
ATOM 2403 C CA . ASP A 1 305 ? -5.648 5.684 -3.558 1.00 97.50 305 ASP A CA 1
ATOM 2404 C C . ASP A 1 305 ? -4.289 6.075 -2.973 1.00 97.50 305 ASP A C 1
ATOM 2406 O O . ASP A 1 305 ? -4.154 7.146 -2.388 1.00 97.50 305 ASP A O 1
ATOM 2410 N N . VAL A 1 306 ? -3.288 5.207 -3.116 1.00 96.19 306 VAL A N 1
ATOM 2411 C CA . VAL A 1 306 ? -1.912 5.476 -2.674 1.00 96.19 306 VAL A CA 1
ATOM 2412 C C . VAL A 1 306 ? -1.111 6.258 -3.719 1.00 96.19 306 VAL A C 1
ATOM 2414 O O . VAL A 1 306 ? -0.022 6.752 -3.419 1.00 96.19 306 VAL A O 1
ATOM 2417 N N . GLY A 1 307 ? -1.640 6.376 -4.942 1.00 95.00 307 GLY A N 1
ATOM 2418 C CA . GLY A 1 307 ? -1.095 7.215 -6.007 1.00 95.00 307 GLY A CA 1
ATOM 2419 C C . GLY A 1 307 ? -1.394 8.697 -5.785 1.00 95.00 307 GLY A C 1
ATOM 2420 O O . GLY A 1 307 ? -0.513 9.532 -5.992 1.00 95.00 307 GLY A O 1
ATOM 2421 N N . SER A 1 308 ? -2.603 9.007 -5.314 1.00 93.69 308 SER A N 1
ATOM 2422 C CA . SER A 1 308 ? -3.102 10.329 -4.901 1.00 93.69 308 SER A CA 1
ATOM 2423 C C . SER A 1 308 ? -2.846 11.482 -5.877 1.00 93.69 308 SER A C 1
ATOM 2425 O O . SER A 1 308 ? -2.774 12.641 -5.455 1.00 93.69 308 SER A O 1
ATOM 2427 N N . GLY A 1 309 ? -2.724 11.218 -7.179 1.00 91.06 309 GLY A N 1
ATOM 2428 C CA . GLY A 1 309 ? -2.580 12.274 -8.178 1.00 91.06 309 GLY A CA 1
ATOM 2429 C C . GLY A 1 309 ? -1.420 13.236 -7.884 1.00 91.06 309 GLY A C 1
ATOM 2430 O O . GLY A 1 309 ? -0.264 12.843 -7.741 1.00 91.06 309 GLY A O 1
ATOM 2431 N N . THR A 1 310 ? -1.749 14.524 -7.775 1.00 87.81 310 THR A N 1
ATOM 2432 C CA . THR A 1 310 ? -0.800 15.621 -7.521 1.00 87.81 310 THR A CA 1
ATOM 2433 C C . THR A 1 310 ? -0.495 15.860 -6.041 1.00 87.81 310 THR A C 1
ATOM 2435 O O . THR A 1 310 ? 0.196 16.823 -5.725 1.00 87.81 310 THR A O 1
ATOM 2438 N N . ALA A 1 311 ? -1.009 15.035 -5.121 1.00 90.50 311 ALA A N 1
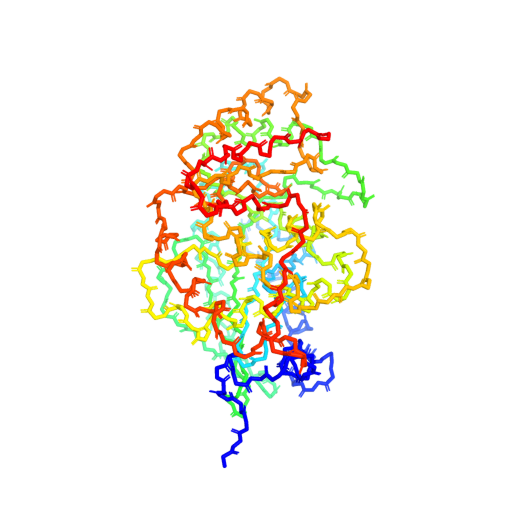ATOM 2439 C CA . ALA A 1 311 ? -0.678 15.157 -3.697 1.00 90.50 311 ALA A CA 1
ATOM 2440 C C . ALA A 1 311 ? 0.800 14.831 -3.406 1.00 90.50 311 ALA A C 1
ATOM 2442 O O . ALA A 1 311 ? 1.332 15.243 -2.378 1.00 90.50 311 ALA A O 1
ATOM 2443 N N . TRP A 1 312 ? 1.460 14.112 -4.320 1.00 91.50 312 TRP A N 1
ATOM 2444 C CA . TRP A 1 312 ? 2.863 13.721 -4.231 1.00 91.50 312 TRP A CA 1
ATOM 2445 C C . TRP A 1 312 ? 3.652 14.192 -5.457 1.00 91.50 312 TRP A C 1
ATOM 2447 O O . TRP A 1 312 ? 3.117 14.232 -6.568 1.00 91.50 312 TRP A O 1
ATOM 2457 N N . HIS A 1 313 ? 4.949 14.461 -5.285 1.00 91.94 313 HIS A N 1
ATOM 2458 C CA . HIS A 1 313 ? 5.857 14.838 -6.374 1.00 91.94 313 HIS A CA 1
ATOM 2459 C C . HIS A 1 313 ? 6.325 13.634 -7.201 1.00 91.94 313 HIS A C 1
ATOM 2461 O O . HIS A 1 313 ? 7.499 13.249 -7.212 1.00 91.94 313 HIS A O 1
ATOM 2467 N N . TRP A 1 314 ? 5.384 13.017 -7.915 1.00 93.75 314 TRP A N 1
ATOM 2468 C CA . TRP A 1 314 ? 5.679 11.971 -8.896 1.00 93.75 314 TRP A CA 1
ATOM 2469 C C . TRP A 1 314 ? 6.552 12.467 -10.054 1.00 93.75 314 TRP A C 1
ATOM 2471 O O . TRP A 1 314 ? 7.293 11.683 -10.636 1.00 93.75 314 TRP A O 1
ATOM 2481 N N . ASP A 1 315 ? 6.500 13.760 -10.367 1.00 92.69 315 ASP A N 1
ATOM 2482 C CA . ASP A 1 315 ? 7.355 14.432 -11.345 1.00 92.69 315 ASP A CA 1
ATOM 2483 C C . ASP A 1 315 ? 8.837 14.390 -10.946 1.00 92.69 315 ASP A C 1
ATOM 2485 O O . ASP A 1 315 ? 9.688 14.033 -11.764 1.00 92.69 315 ASP A O 1
ATOM 2489 N N . VAL A 1 316 ? 9.137 14.671 -9.674 1.00 91.31 316 VAL A N 1
ATOM 2490 C CA . VAL A 1 316 ? 10.490 14.565 -9.114 1.00 91.31 316 VAL A CA 1
ATOM 2491 C C . VAL A 1 316 ? 10.963 13.114 -9.153 1.00 91.31 316 VAL A C 1
ATOM 2493 O O . VAL A 1 316 ? 12.059 12.828 -9.635 1.00 91.31 316 VAL A O 1
ATOM 2496 N N . LEU A 1 317 ? 10.108 12.178 -8.731 1.00 92.06 317 LEU A N 1
ATOM 2497 C CA . LEU A 1 317 ? 10.429 10.753 -8.773 1.00 92.06 317 LEU A CA 1
ATOM 2498 C C . LEU A 1 317 ? 10.658 10.252 -10.211 1.00 92.06 317 LEU A C 1
ATOM 2500 O O . LEU A 1 317 ? 11.552 9.441 -10.453 1.00 92.06 317 LEU A O 1
ATOM 2504 N N . ALA A 1 318 ? 9.889 10.756 -11.178 1.00 93.12 318 ALA A N 1
ATOM 2505 C CA . ALA A 1 318 ? 10.063 10.470 -12.597 1.00 93.12 318 ALA A CA 1
ATOM 2506 C C . ALA A 1 318 ? 11.383 11.018 -13.142 1.00 93.12 318 ALA A C 1
ATOM 2508 O O . ALA A 1 318 ? 12.027 10.343 -13.946 1.00 93.12 318 ALA A O 1
ATOM 2509 N N . GLN A 1 319 ? 11.808 12.205 -12.707 1.00 90.44 319 GLN A N 1
ATOM 2510 C CA . GLN A 1 319 ? 13.098 12.765 -13.097 1.00 90.44 319 GLN A CA 1
ATOM 2511 C C . GLN A 1 319 ? 14.258 11.927 -12.551 1.00 90.44 319 GLN A C 1
ATOM 2513 O O . GLN A 1 319 ? 15.145 11.550 -13.318 1.00 90.44 319 GLN A O 1
ATOM 2518 N N . GLU A 1 320 ? 14.203 11.545 -11.274 1.00 90.62 320 GLU A N 1
ATOM 2519 C CA . GLU A 1 320 ? 15.190 10.636 -10.685 1.00 90.62 320 GLU A CA 1
ATOM 2520 C C . GLU A 1 320 ? 15.196 9.277 -11.386 1.00 90.62 320 GLU A C 1
ATOM 2522 O O . GLU A 1 320 ? 16.258 8.736 -11.689 1.00 90.62 320 GLU A O 1
ATOM 2527 N N . ALA A 1 321 ? 14.023 8.751 -11.750 1.00 91.25 321 ALA A N 1
ATOM 2528 C CA . ALA A 1 321 ? 13.917 7.518 -12.518 1.00 91.25 321 ALA A CA 1
ATOM 2529 C C . ALA A 1 321 ? 14.547 7.625 -13.920 1.00 91.25 321 ALA A C 1
ATOM 2531 O O . ALA A 1 321 ? 15.026 6.616 -14.442 1.00 91.25 321 ALA A O 1
ATOM 2532 N N . ARG A 1 322 ? 14.568 8.808 -14.554 1.00 90.94 322 ARG A N 1
ATOM 2533 C CA . ARG A 1 322 ? 15.272 9.029 -15.836 1.00 90.94 322 ARG A CA 1
ATOM 2534 C C . ARG A 1 322 ? 16.779 9.014 -15.643 1.00 90.94 322 ARG A C 1
ATOM 2536 O O . ARG A 1 322 ? 17.449 8.236 -16.315 1.00 90.94 322 ARG A O 1
ATOM 2543 N N . THR A 1 323 ? 17.292 9.807 -14.701 1.00 88.38 323 THR A N 1
ATOM 2544 C CA . THR A 1 323 ? 18.725 9.851 -14.359 1.00 88.38 323 THR A CA 1
ATOM 2545 C C . THR A 1 323 ? 19.240 8.453 -14.027 1.00 88.38 323 THR A C 1
ATOM 2547 O O . THR A 1 323 ? 20.238 7.986 -14.573 1.00 88.38 323 THR A O 1
ATOM 2550 N N . CYS A 1 324 ? 18.462 7.746 -13.213 1.00 86.81 324 CYS A N 1
ATOM 2551 C CA . CYS A 1 324 ? 18.668 6.370 -12.819 1.00 86.81 324 CYS A CA 1
ATOM 2552 C C . CYS A 1 324 ? 18.942 5.416 -13.997 1.00 86.81 324 CYS A C 1
ATOM 2554 O O . CYS A 1 324 ? 19.861 4.598 -13.931 1.00 86.81 324 CYS A O 1
ATOM 2556 N N . CYS A 1 325 ? 18.157 5.515 -15.077 1.00 84.81 325 CYS A N 1
ATOM 2557 C CA . CYS A 1 325 ? 18.227 4.595 -16.216 1.00 84.81 325 CYS A CA 1
ATOM 2558 C C . CYS A 1 325 ? 19.562 4.656 -16.976 1.00 84.81 325 CYS A C 1
ATOM 2560 O O . CYS A 1 325 ? 19.847 3.750 -17.756 1.00 84.81 325 CYS A O 1
ATOM 2562 N N . HIS A 1 326 ? 20.373 5.694 -16.760 1.00 82.31 326 HIS A N 1
ATOM 2563 C CA . HIS A 1 326 ? 21.686 5.855 -17.387 1.00 82.31 326 HIS A CA 1
ATOM 2564 C C . HIS A 1 326 ? 22.830 5.216 -16.587 1.00 82.31 326 HIS A C 1
ATOM 2566 O O . HIS A 1 326 ? 23.976 5.228 -17.039 1.00 82.31 326 HIS A O 1
ATOM 2572 N N . HIS A 1 327 ? 22.553 4.658 -15.406 1.00 81.75 327 HIS A N 1
ATOM 2573 C CA . HIS A 1 327 ? 23.589 4.048 -14.583 1.00 81.75 327 HIS A CA 1
ATOM 2574 C C . HIS A 1 327 ? 24.016 2.654 -15.068 1.00 81.75 327 HIS A C 1
ATOM 2576 O O . HIS A 1 327 ? 23.234 1.943 -15.705 1.00 81.75 327 HIS A O 1
ATOM 2582 N N . PRO A 1 328 ? 25.240 2.209 -14.707 1.00 78.06 328 PRO A N 1
ATOM 2583 C CA . PRO A 1 328 ? 25.798 0.934 -15.164 1.00 78.06 328 PRO A CA 1
ATOM 2584 C C . PRO A 1 328 ? 24.950 -0.298 -14.831 1.00 78.06 328 PRO A C 1
ATOM 2586 O O . PRO A 1 328 ? 25.053 -1.315 -15.511 1.00 78.06 328 PRO A O 1
ATOM 2589 N N . CYS A 1 329 ? 24.090 -0.229 -13.809 1.00 77.94 329 CYS A N 1
ATOM 2590 C CA . CYS A 1 329 ? 23.169 -1.312 -13.469 1.00 77.94 329 CYS A CA 1
ATOM 2591 C C . CYS A 1 329 ? 22.131 -1.608 -14.572 1.00 77.94 329 CYS A C 1
ATOM 2593 O O . CYS A 1 329 ? 21.541 -2.687 -14.562 1.00 77.94 329 CYS A O 1
ATOM 2595 N N . PHE A 1 330 ? 21.952 -0.715 -15.550 1.00 82.50 330 PHE A N 1
ATOM 2596 C CA . PHE A 1 330 ? 21.105 -0.928 -16.728 1.00 82.50 330 PHE A CA 1
ATOM 2597 C C . PHE A 1 330 ? 21.890 -1.152 -18.016 1.00 82.50 330 PHE A C 1
ATOM 2599 O O . PHE A 1 330 ? 21.320 -1.022 -19.095 1.00 82.50 330 PHE A O 1
ATOM 2606 N N . LEU A 1 331 ? 23.167 -1.517 -17.925 1.00 81.25 331 LEU A N 1
ATOM 2607 C CA . LEU A 1 331 ? 23.956 -1.943 -19.074 1.00 81.25 331 LEU A CA 1
ATOM 2608 C C . LEU A 1 331 ? 24.184 -3.454 -19.010 1.00 81.25 331 LEU A C 1
ATOM 2610 O O . LEU A 1 331 ? 24.576 -4.013 -17.984 1.00 81.25 331 LEU A O 1
ATOM 2614 N N . GLU A 1 332 ? 23.926 -4.129 -20.121 1.00 76.94 332 GLU A N 1
ATOM 2615 C CA . GLU A 1 332 ? 24.321 -5.517 -20.314 1.00 76.94 332 GLU A CA 1
ATOM 2616 C C . GLU A 1 332 ? 25.842 -5.617 -20.510 1.00 76.94 332 GLU A C 1
ATOM 2618 O O . GLU A 1 332 ? 26.529 -4.623 -20.742 1.00 76.94 332 GLU A O 1
ATOM 2623 N N . ALA A 1 333 ? 26.393 -6.834 -20.462 1.00 72.75 333 ALA A N 1
ATOM 2624 C CA . ALA A 1 333 ? 27.835 -7.050 -20.637 1.00 72.75 333 ALA A CA 1
ATOM 2625 C C . ALA A 1 333 ? 28.368 -6.542 -21.993 1.00 72.75 333 ALA A C 1
ATOM 2627 O O . ALA A 1 333 ? 29.539 -6.195 -22.100 1.00 72.75 333 ALA A O 1
ATOM 2628 N N . ALA A 1 334 ? 27.503 -6.482 -23.009 1.00 73.62 334 ALA A N 1
ATOM 2629 C CA . ALA A 1 334 ? 27.808 -5.949 -24.334 1.00 73.62 334 ALA A CA 1
ATOM 2630 C C . ALA A 1 334 ? 27.710 -4.410 -24.422 1.00 73.62 334 ALA A C 1
ATOM 2632 O O . ALA A 1 334 ? 27.934 -3.847 -25.489 1.00 73.62 334 ALA A O 1
ATOM 2633 N N . GLY A 1 335 ? 27.353 -3.724 -23.330 1.00 74.88 335 GLY A N 1
ATOM 2634 C CA . GLY A 1 335 ? 27.130 -2.275 -23.294 1.00 74.88 335 GLY A CA 1
ATOM 2635 C C . GLY A 1 335 ? 25.753 -1.830 -23.801 1.00 74.88 335 GLY A C 1
ATOM 2636 O O . GLY A 1 335 ? 25.464 -0.636 -23.794 1.00 74.88 335 GLY A O 1
ATOM 2637 N N . SER A 1 336 ? 24.888 -2.762 -24.216 1.00 82.00 336 SER A N 1
ATOM 2638 C CA . SER A 1 336 ? 23.496 -2.491 -24.586 1.00 82.00 336 SER A CA 1
ATOM 2639 C C . SER A 1 336 ? 22.654 -2.108 -23.361 1.00 82.00 336 SER A C 1
ATOM 2641 O O . SER A 1 336 ? 22.808 -2.718 -22.300 1.00 82.00 336 SER A O 1
ATOM 2643 N N . PRO A 1 337 ? 21.727 -1.138 -23.477 1.00 85.31 337 PRO A N 1
ATOM 2644 C CA . PRO A 1 337 ? 20.778 -0.842 -22.410 1.00 85.31 337 PRO A CA 1
ATOM 2645 C C . PRO A 1 337 ? 19.826 -2.014 -22.157 1.00 85.31 337 PRO A C 1
ATOM 2647 O O . PRO A 1 337 ? 19.213 -2.537 -23.092 1.00 85.31 337 PRO A O 1
ATOM 2650 N N . VAL A 1 338 ? 19.639 -2.366 -20.885 1.00 88.06 338 VAL A N 1
ATOM 2651 C CA . VAL A 1 338 ? 18.614 -3.313 -20.437 1.00 88.06 338 VAL A CA 1
ATOM 2652 C C . VAL A 1 338 ? 17.244 -2.769 -20.838 1.00 88.06 338 VAL A C 1
ATOM 2654 O O . VAL A 1 338 ? 16.868 -1.656 -20.463 1.00 88.06 338 VAL A O 1
ATOM 2657 N N . GLN A 1 339 ? 16.489 -3.557 -21.597 1.00 89.88 339 GLN A N 1
ATOM 2658 C CA . GLN A 1 339 ? 15.122 -3.216 -21.991 1.00 89.88 339 GLN A CA 1
ATOM 2659 C C . GLN A 1 339 ? 14.146 -3.543 -20.855 1.00 89.88 339 GLN A C 1
ATOM 2661 O O . GLN A 1 339 ? 14.373 -4.519 -20.148 1.00 89.88 339 GLN A O 1
ATOM 2666 N N . PRO A 1 340 ? 13.069 -2.774 -20.626 1.00 91.25 340 PRO A N 1
ATOM 2667 C CA . PRO A 1 340 ? 12.017 -3.200 -19.703 1.00 91.25 340 PRO A CA 1
ATOM 2668 C C . PRO A 1 340 ? 11.208 -4.372 -20.279 1.00 91.25 340 PRO A C 1
ATOM 2670 O O . PRO A 1 340 ? 11.392 -4.776 -21.426 1.00 91.25 340 PRO A O 1
ATOM 2673 N N . TRP A 1 341 ? 10.296 -4.919 -19.482 1.00 92.69 341 TRP A N 1
ATOM 2674 C CA . TRP A 1 341 ? 9.310 -5.879 -19.963 1.00 92.69 341 TRP A CA 1
ATOM 2675 C C . TRP A 1 341 ? 8.350 -5.242 -20.973 1.00 92.69 341 TRP A C 1
ATOM 2677 O O . TRP A 1 341 ? 7.930 -4.090 -20.826 1.00 92.69 341 TRP A O 1
ATOM 2687 N N . GLU A 1 342 ? 7.999 -6.018 -21.995 1.00 85.19 342 GLU A N 1
ATOM 2688 C CA . GLU A 1 342 ? 7.074 -5.606 -23.049 1.00 85.19 342 GLU A CA 1
ATOM 2689 C C . GLU A 1 342 ? 5.648 -5.421 -22.503 1.00 85.19 342 GLU A C 1
ATOM 2691 O O . GLU A 1 342 ? 5.255 -6.032 -21.510 1.00 85.19 342 GLU A O 1
ATOM 2696 N N . GLY A 1 343 ? 4.866 -4.543 -23.139 1.00 73.88 343 GLY A N 1
ATOM 2697 C CA . GLY A 1 343 ? 3.457 -4.306 -22.789 1.00 73.88 343 GLY A CA 1
ATOM 2698 C C . GLY A 1 343 ? 3.208 -3.420 -21.560 1.00 73.88 343 GLY A C 1
ATOM 2699 O O . GLY A 1 343 ? 2.065 -3.048 -21.312 1.00 73.88 343 GLY A O 1
ATOM 2700 N N . LEU A 1 344 ? 4.250 -3.037 -20.815 1.00 70.69 344 LEU A N 1
ATOM 2701 C CA . LEU A 1 344 ? 4.141 -2.132 -19.659 1.00 70.69 344 LEU A CA 1
ATOM 2702 C C . LEU A 1 344 ? 4.259 -0.653 -20.013 1.00 70.69 344 LEU A C 1
ATOM 2704 O O . LEU A 1 344 ? 3.634 0.195 -19.385 1.00 70.69 344 LEU A O 1
ATOM 2708 N N . VAL A 1 345 ? 5.139 -0.354 -20.965 1.00 60.19 345 VAL A N 1
ATOM 2709 C CA . VAL A 1 345 ? 5.614 0.992 -21.269 1.00 60.19 345 VAL A CA 1
ATOM 2710 C C . VAL A 1 345 ? 5.760 1.062 -22.781 1.00 60.19 345 VAL A C 1
ATOM 2712 O O . VAL A 1 345 ? 6.585 0.357 -23.361 1.00 60.19 345 VAL A O 1
ATOM 2715 N N . SER A 1 346 ? 4.969 1.894 -23.446 1.00 52.12 346 SER A N 1
ATOM 2716 C CA . SER A 1 346 ? 5.267 2.250 -24.830 1.00 52.12 346 SER A CA 1
ATOM 2717 C C . SER A 1 346 ? 6.269 3.399 -24.796 1.00 52.12 346 SER A C 1
ATOM 2719 O O . SER A 1 346 ? 5.927 4.507 -24.379 1.00 52.12 346 SER A O 1
ATOM 2721 N N . PHE A 1 347 ? 7.523 3.149 -25.172 1.00 43.16 347 PHE A N 1
ATOM 2722 C CA . PHE A 1 347 ? 8.460 4.247 -25.401 1.00 43.16 347 PHE A CA 1
ATOM 2723 C C . PHE A 1 347 ? 8.045 4.999 -26.665 1.00 43.16 347 PHE A C 1
ATOM 2725 O O . PHE A 1 347 ? 7.683 4.352 -27.652 1.00 43.16 347 PHE A O 1
ATOM 2732 N N . PRO A 1 348 ? 8.108 6.341 -26.683 1.00 36.47 348 PRO A N 1
ATOM 2733 C CA . PRO A 1 348 ? 8.007 7.052 -27.943 1.00 36.47 348 PRO A CA 1
ATOM 2734 C C . PRO A 1 348 ? 9.161 6.585 -28.834 1.00 36.47 348 PRO A C 1
ATOM 2736 O O . PRO A 1 348 ? 10.331 6.659 -28.453 1.00 36.47 348 PRO A O 1
ATOM 2739 N N . GLY A 1 349 ? 8.830 6.080 -30.023 1.00 35.81 349 GLY A N 1
ATOM 2740 C CA . GLY A 1 349 ? 9.819 5.933 -31.083 1.00 35.81 349 GLY A CA 1
ATOM 2741 C C . GLY A 1 349 ? 10.426 7.302 -31.436 1.00 35.81 349 GLY A C 1
ATOM 2742 O O . GLY A 1 349 ? 9.877 8.337 -31.043 1.00 35.81 349 GLY A O 1
ATOM 2743 N N . PRO A 1 350 ? 11.514 7.346 -32.223 1.00 35.72 350 PRO A N 1
ATOM 2744 C CA . PRO A 1 350 ? 12.241 8.578 -32.566 1.00 35.72 350 PRO A CA 1
ATOM 2745 C C . PRO A 1 350 ? 11.401 9.678 -33.253 1.00 35.72 350 PRO A C 1
ATOM 2747 O O . PRO A 1 350 ? 11.905 10.768 -33.492 1.00 35.72 350 PRO A O 1
ATOM 2750 N N . LEU A 1 351 ? 10.124 9.419 -33.550 1.00 35.69 351 LEU A N 1
ATOM 2751 C CA . LEU A 1 351 ? 9.194 10.328 -34.220 1.00 35.69 351 LEU A CA 1
ATOM 2752 C C . LEU A 1 351 ? 8.119 10.938 -33.299 1.00 35.69 351 LEU A C 1
ATOM 2754 O O . LEU A 1 351 ? 7.191 11.565 -33.795 1.00 35.69 351 LEU A O 1
ATOM 2758 N N . GLY A 1 352 ? 8.223 10.792 -31.972 1.00 30.77 352 GLY A N 1
ATOM 2759 C CA . GLY A 1 352 ? 7.469 11.635 -31.028 1.00 30.77 352 GLY A CA 1
ATOM 2760 C C . GLY A 1 352 ? 5.939 11.496 -31.045 1.00 30.77 352 GLY A C 1
ATOM 2761 O O . GLY A 1 352 ? 5.249 12.347 -30.490 1.00 30.77 352 GLY A O 1
ATOM 2762 N N . LEU A 1 353 ? 5.384 10.436 -31.636 1.00 29.00 353 LEU A N 1
ATOM 2763 C CA . LEU A 1 353 ? 3.959 10.134 -31.509 1.00 29.00 353 LEU A CA 1
ATOM 2764 C C . LEU A 1 353 ? 3.721 9.423 -30.175 1.00 29.00 353 LEU A C 1
ATOM 2766 O O . LEU A 1 353 ? 4.267 8.348 -29.940 1.00 29.00 353 LEU A O 1
ATOM 2770 N N . ALA A 1 354 ? 2.936 10.050 -29.297 1.00 31.64 354 ALA A N 1
ATOM 2771 C CA . ALA A 1 354 ? 2.552 9.509 -28.000 1.00 31.64 354 ALA A CA 1
ATOM 2772 C C . ALA A 1 354 ? 1.468 8.429 -28.164 1.00 31.64 354 ALA A C 1
ATOM 2774 O O . ALA A 1 354 ? 0.354 8.751 -28.582 1.00 31.64 354 ALA A O 1
ATOM 2775 N N . PRO A 1 355 ? 1.728 7.160 -27.814 1.00 36.41 355 PRO A N 1
ATOM 2776 C CA . PRO A 1 355 ? 0.659 6.200 -27.608 1.00 36.41 355 PRO A CA 1
ATOM 2777 C C . PRO A 1 355 ? 0.093 6.394 -26.195 1.00 36.41 355 PRO A C 1
ATOM 2779 O O . PRO A 1 355 ? 0.809 6.354 -25.194 1.00 36.41 355 PRO A O 1
ATOM 2782 N N . TYR A 1 356 ? -1.213 6.634 -26.118 1.00 35.81 356 TYR A N 1
ATOM 2783 C CA . TYR A 1 356 ? -1.954 6.686 -24.865 1.00 35.81 356 TYR A CA 1
ATOM 2784 C C . TYR A 1 356 ? -1.899 5.317 -24.185 1.00 35.81 356 TYR A C 1
ATOM 2786 O O . TYR A 1 356 ? -2.493 4.354 -24.666 1.00 35.81 356 TYR A O 1
ATOM 2794 N N . LEU A 1 357 ? -1.213 5.229 -23.047 1.00 40.34 357 LEU A N 1
ATOM 2795 C CA . LEU A 1 357 ? -1.299 4.054 -22.195 1.00 40.34 357 LEU A CA 1
ATOM 2796 C C . LEU A 1 357 ? -2.634 4.109 -21.434 1.00 40.34 357 LEU A C 1
ATOM 2798 O O . LEU A 1 357 ? -2.844 4.945 -20.553 1.00 40.34 357 LEU A O 1
ATOM 2802 N N . CYS A 1 358 ? -3.560 3.233 -21.816 1.00 36.41 358 CYS A N 1
ATOM 2803 C CA . CYS A 1 358 ? -4.763 2.915 -21.060 1.00 36.41 358 CYS A CA 1
ATOM 2804 C C . CYS A 1 358 ? -4.666 1.435 -20.683 1.00 36.41 358 CYS A C 1
ATOM 2806 O O . CYS A 1 358 ? -5.193 0.582 -21.389 1.00 36.41 358 CYS A O 1
ATOM 2808 N N . VAL A 1 359 ? -3.945 1.101 -19.607 1.00 40.62 359 VAL A N 1
ATOM 2809 C CA . VAL A 1 359 ? -4.026 -0.260 -19.052 1.00 40.62 359 VAL A CA 1
ATOM 2810 C C . VAL A 1 359 ? -5.250 -0.312 -18.143 1.00 40.62 359 VAL A C 1
ATOM 2812 O O . VAL A 1 359 ? -5.147 -0.246 -16.926 1.00 40.62 359 VAL A O 1
ATOM 2815 N N . LEU A 1 360 ? -6.434 -0.375 -18.752 1.00 35.44 360 LEU A N 1
ATOM 2816 C CA . LEU A 1 360 ? -7.619 -0.915 -18.093 1.00 35.44 360 LEU A CA 1
ATOM 2817 C C . LEU A 1 360 ? -7.574 -2.426 -18.292 1.00 35.44 360 LEU A C 1
ATOM 2819 O O . LEU A 1 360 ? -7.661 -2.883 -19.429 1.00 35.44 360 LEU A O 1
ATOM 2823 N N . VAL A 1 361 ? -7.462 -3.205 -17.217 1.00 39.00 361 VAL A N 1
ATOM 2824 C CA . VAL A 1 361 ? -7.791 -4.634 -17.284 1.00 39.00 361 VAL A CA 1
ATOM 2825 C C . VAL A 1 361 ? -8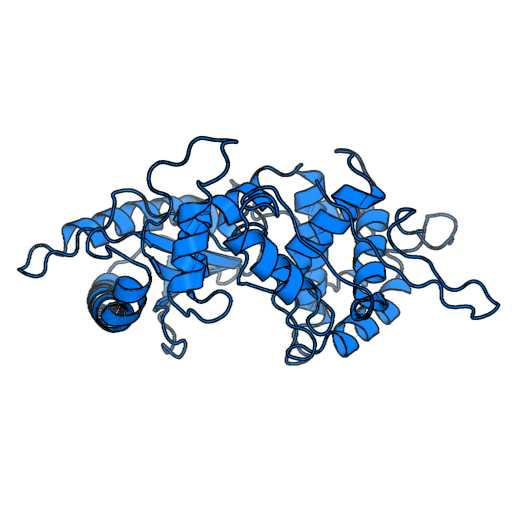.612 -5.019 -16.062 1.00 39.00 361 VAL A C 1
ATOM 2827 O O . VAL A 1 361 ? -8.136 -4.942 -14.933 1.00 39.00 361 VAL A O 1
ATOM 2830 N N . TYR A 1 362 ? -9.849 -5.418 -16.350 1.00 30.56 362 TYR A N 1
ATOM 2831 C CA . TYR A 1 362 ? -10.773 -6.115 -15.467 1.00 30.56 362 TYR A CA 1
ATOM 2832 C C . TYR A 1 362 ? -10.261 -7.544 -15.234 1.00 30.56 362 TYR A C 1
ATOM 2834 O O . TYR A 1 362 ? -9.885 -8.212 -16.199 1.00 30.56 362 TYR A O 1
ATOM 2842 N N . PHE A 1 363 ? -10.287 -8.005 -13.984 1.00 35.97 363 PHE A N 1
ATOM 2843 C CA . PHE A 1 363 ? -10.472 -9.421 -13.667 1.00 35.97 363 PHE A CA 1
ATOM 2844 C C . PHE A 1 363 ? -11.778 -9.568 -12.910 1.00 35.97 363 PHE A C 1
ATOM 2846 O O . PHE A 1 363 ? -11.971 -8.775 -11.954 1.00 35.97 363 PHE A O 1
#

Foldseek 3Di:
DDPLQDALLVAALVCLCVNLDQPPCPDACCNPVVVVVCLVVLVVVQVPPPDDPQWHWDNDWQWFFCVLLVLAGFQETEIETEIETPQDPAPVSCVVCLVVVVVVVVVVVVVVQPDDDPQWHKAADDPPDPQWGWIKIAGPVRRGMYIYIYHYAHQLQPDDDPQDAGDVVSQLRVVVSVDAQCPRVSNLRVVLSC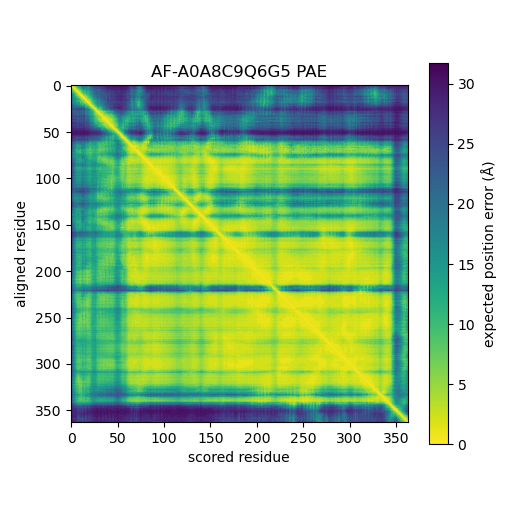VRNVDAPVLSSLLSSQLSNCVSPPVVPPDAFDSVLLNQLLVVLCVFQPVDSDDRSLQSNLLSLLCLLVQQQAQAEDPSHHALPPPSLVVLLVVQSPDGTPFHARNRHSRHGSGRHPPHPSVSSNVSSVVVQPRPNQADPVRDGRHHGPPRHDDDDPPPDDDRDDPDDHD

Radius of gyration: 21.43 Å; Cα contacts (8 Å, |Δi|>4): 572; chains: 1; bounding box: 59×34×70 Å

pLDDT: mean 77.0, std 20.43, range [24.73, 97.94]

Secondary structure (DSSP, 8-state):
--STT--GGGS-TTTHHHHS----TTS-HHHHHHHHHHHHHHHHHHHTT-SSS---B-S--EEEHHHHHT-PPSS-EEEEEEEEBTT--SHHHHHHHHHHHHHHHHHHHHHHTTSPBTTEEEE-----STT-EEEEEEETTSS-EEEEEEEEE--SS-SPPTTPPPPHHHHHHHHHTTPPTTTTGGGGHHHHHHHHHTS-HHHHHHHHHHHHHHHHHTTTSSSPPPHHHHHHHHHHHHHHHT--SS--HHHHHHHHHHHHHTGGG-EE---SS--SSSHHHHHHHHHHHTSSSPEEB-SS-TT-BSS-GGGS-HHHHHHHHHHHTTSGGGB-TTSPBPP--TTS--PPPTT-PPP--------

Organism: Spermophilus dauricus (NCBI:txid99837)

Nearest PDB structures (foldseek):
  4s3n-assembly1_A  TM=9.154E-01  e=2.477E-44  Homo sapiens
  4ig8-assembly1_A  TM=8.976E-01  e=3.706E-31  Homo sapiens
  4rwo-assembly1_A  TM=8.900E-01  e=7.384E-31  Sus scrofa
  1px5-assembly1_A  TM=8.636E-01  e=2.435E-27  Sus scrofa
  1px5-assembly2_B  TM=8.100E-01  e=2.446E-28  Sus scrofa

Sequence (363 aa):
MTPEGLPCWVIPTKSVSRHCQSPARDTTACSRELPSACSRRSVELVDVSGGESRILPLPFPSQEGSFGRGTALRGGCDSELVIFFGCFESYEDQRGRRAEILQEMQGLLDAWCQDRIPGLRLQFPEQNMPGVLWFQLVSEDLENWMDVKLVPAFDALGTLSPGIKPKPEVYATLLNSGCQGGEHAACFAELRRNFVNTRPVKLKNLILLVKHWFQTGVLCLRPLPPVYALELLTIFAWERGCGKDAFSLAQGFRSVLGLIQQYQGLRVFWTVNYSLEDPTVGDFLRRQLERPRPVILDPADPTWDVGSGTAWHWDVLAQEARTCCHHPCFLEAAGSPVQPWEGLVSFPGPLGLAPYLCVLVYF

Solvent-accessible surface area (backbone atoms only — not comparable to full-atom values): 20647 Å² total; per-residue (Å²): 135,78,81,90,78,66,58,70,61,77,44,52,63,90,50,42,74,74,71,46,40,47,67,50,89,79,76,46,64,61,67,57,47,43,64,55,50,50,54,54,49,52,53,46,68,43,63,72,48,82,62,101,56,82,57,46,48,54,99,64,66,47,60,21,44,33,51,42,27,65,50,28,52,63,68,46,36,37,32,29,39,29,39,31,32,72,64,29,89,40,73,60,45,32,68,75,45,46,68,61,55,51,53,55,51,46,59,53,49,62,62,49,70,76,62,83,51,91,66,44,43,83,44,77,64,85,86,84,52,90,84,44,51,58,37,34,44,28,32,77,86,66,64,39,40,34,44,39,34,43,33,82,25,28,65,69,64,68,86,79,54,91,94,57,58,62,62,68,64,55,54,44,51,52,63,70,64,70,62,60,67,44,71,65,45,62,42,30,36,67,53,46,21,52,70,53,46,75,49,51,69,58,55,41,44,42,37,30,46,54,50,49,42,45,63,76,74,45,64,92,52,82,62,57,64,55,71,65,42,53,46,51,46,40,50,51,43,38,66,71,37,64,72,58,75,80,75,55,61,51,31,52,51,46,30,37,34,47,43,42,56,41,33,79,49,37,54,45,68,59,48,76,44,49,55,69,80,49,66,70,48,20,58,49,48,54,57,56,70,69,47,65,42,23,30,31,39,41,54,50,35,86,58,20,51,50,37,49,18,83,80,26,41,53,67,59,54,17,49,51,32,54,62,54,62,74,31,65,42,35,43,43,98,87,67,48,71,58,59,48,43,63,92,69,60,85,74,63,56,102,78,71,62,80,77,84,61,74,69,80,74,91,117

InterPro domains:
  IPR006117 2-5-oligoadenylate synthetase, C-terminal conserved site [PS00833] (293-303)
  IPR018952 2'-5'-oligoadenylate synthetase 1, domain 2/C-terminal [PF10421] (165-343)
  IPR043518 2-5-oligoadenylate synthetase, N-terminal conserved site [PS00832] (65-84)
  IPR043519 Nucleotidyltransferase superfamily [G3DSA:3.30.460.10] (61-159)
  IPR043519 Nucleotidyltransferase superfamily [SSF81301] (63-199)